Protein AF-A0A6P2M2F7-F1 (afdb_monomer)

Solvent-accessible surface area (backbone atoms only — not comparable to full-atom values): 15869 Å² total; per-residue (Å²): 129,80,70,80,58,61,30,95,63,66,80,35,54,67,59,27,54,74,72,50,86,85,77,91,74,88,85,76,73,90,79,54,83,62,63,83,69,83,80,82,78,91,65,100,63,84,84,76,80,74,82,66,83,60,68,84,69,94,68,84,86,77,80,70,68,49,70,38,76,90,35,45,70,68,60,68,72,46,52,71,73,32,47,47,53,48,50,51,52,52,56,60,41,59,77,42,74,70,58,54,67,46,81,62,48,71,68,60,49,59,56,56,47,68,73,35,88,90,54,80,84,76,53,75,72,52,48,57,52,30,52,51,50,35,29,70,70,56,52,32,43,46,32,68,52,85,53,32,29,24,48,23,56,51,36,42,44,29,71,62,67,66,61,51,52,48,54,53,50,54,50,53,53,52,55,51,53,57,49,54,59,49,61,59,44,58,61,51,48,52,50,53,51,52,57,53,57,67,74,65,65,76,83,79,90,76,82,94,84,84,89,77,96,68,73,83,65,59,71,68,65,68,76,78,77,81,74,80,92,74,72,77,82,81,62,84,87,73,96,79,82,89,75,91,135

Organism: NCBI:txid1207504

Foldseek 3Di:
DPLPDADQDFPLLVVLVVLDDDDDDDDDDPPQPQDFDFDDDDDDDDDDGPGDGDGDDPDDPDQDKDFDPVCCVLLVPQDPLLVLVVVVVRVQQSVDALDQKDQADPVVVVVVQVVVVVGDDDDPVSSVVSVVSCSVSVQWGHHPDPRMIGGNVSGMHHYDSVVSSVVVVVVVVVVVVVVVVVVVCPVVVVVVVVVVVVVPPDDDDDDPDPDDPDPPPVVVVVVPPPDDPPPVVPDDPDPDDPPDD

Structure (mmCIF, N/CA/C/O backbone):
data_AF-A0A6P2M2F7-F1
#
_entry.id   AF-A0A6P2M2F7-F1
#
loop_
_atom_site.group_PDB
_atom_site.id
_atom_site.type_symbol
_atom_site.label_atom_id
_atom_site.label_alt_id
_atom_site.label_comp_id
_atom_site.label_asym_id
_atom_site.label_entity_id
_atom_site.label_seq_id
_atom_site.pdbx_PDB_ins_code
_atom_site.Cartn_x
_atom_site.Cartn_y
_atom_site.Cartn_z
_atom_site.occupancy
_atom_site.B_iso_or_equiv
_atom_site.auth_seq_id
_atom_site.auth_comp_id
_atom_site.auth_asym_id
_atom_site.auth_atom_id
_atom_site.pdbx_PDB_model_num
ATOM 1 N N . MET A 1 1 ? -15.670 -12.093 0.999 1.00 44.03 1 MET A N 1
ATOM 2 C CA . MET A 1 1 ? -14.280 -12.501 1.289 1.00 44.03 1 MET A CA 1
ATOM 3 C C . MET A 1 1 ? -13.900 -11.874 2.616 1.00 44.03 1 MET A C 1
ATOM 5 O O . MET A 1 1 ? -14.115 -10.678 2.775 1.00 44.03 1 MET A O 1
ATOM 9 N N . ASP A 1 2 ? -13.436 -12.667 3.580 1.00 45.06 2 ASP A N 1
ATOM 10 C CA . ASP A 1 2 ? -13.108 -12.178 4.922 1.00 45.06 2 ASP A CA 1
ATOM 11 C C . ASP A 1 2 ? -11.866 -11.277 4.895 1.00 45.06 2 ASP A C 1
ATOM 13 O O . ASP A 1 2 ? -10.723 -11.732 4.880 1.00 45.06 2 ASP A O 1
ATOM 17 N N . ASN A 1 3 ? -12.091 -9.962 4.921 1.00 54.81 3 ASN A N 1
ATOM 18 C CA . ASN A 1 3 ? -11.043 -8.933 4.891 1.00 54.81 3 ASN A CA 1
ATOM 19 C C . ASN A 1 3 ? -10.291 -8.768 6.228 1.00 54.81 3 ASN A C 1
ATOM 21 O O . ASN A 1 3 ? -9.594 -7.774 6.436 1.00 54.81 3 ASN A O 1
ATOM 25 N N . ASN A 1 4 ? -10.425 -9.731 7.148 1.00 63.09 4 ASN A N 1
ATOM 26 C CA . ASN A 1 4 ? -9.706 -9.744 8.423 1.00 63.09 4 ASN A CA 1
ATOM 27 C C . ASN A 1 4 ? -8.569 -10.777 8.480 1.00 63.09 4 ASN A C 1
ATOM 29 O O . ASN A 1 4 ? -7.909 -10.903 9.512 1.00 63.09 4 ASN A O 1
ATOM 33 N N . ASN A 1 5 ? -8.311 -11.482 7.376 1.00 83.56 5 ASN A N 1
ATOM 34 C CA . ASN A 1 5 ? -7.185 -12.399 7.281 1.00 83.56 5 ASN A CA 1
ATOM 35 C C . ASN A 1 5 ? -5.860 -11.627 7.283 1.00 83.56 5 ASN A C 1
ATOM 37 O O . ASN A 1 5 ? -5.695 -10.625 6.584 1.00 83.56 5 ASN A O 1
ATOM 41 N N . LYS A 1 6 ? -4.921 -12.097 8.106 1.00 90.81 6 LYS A N 1
ATOM 42 C CA . LYS A 1 6 ? -3.540 -11.615 8.136 1.00 90.81 6 LYS A CA 1
ATOM 43 C C . LYS A 1 6 ? -2.703 -12.490 7.214 1.00 90.81 6 LYS A C 1
ATOM 45 O O . LYS A 1 6 ? -2.771 -13.713 7.313 1.00 90.81 6 LYS A O 1
ATOM 50 N N . TYR A 1 7 ? -1.896 -11.874 6.362 1.00 92.25 7 TYR A N 1
ATOM 51 C CA . TYR A 1 7 ? -1.086 -12.586 5.380 1.00 92.25 7 TYR A CA 1
ATOM 52 C C . TYR A 1 7 ? 0.400 -12.558 5.753 1.00 92.25 7 TYR A C 1
ATOM 54 O O . TYR A 1 7 ? 0.906 -11.561 6.273 1.00 92.25 7 TYR A O 1
ATOM 62 N N . LYS A 1 8 ? 1.114 -13.659 5.488 1.00 92.06 8 LYS A N 1
ATOM 63 C CA . LYS A 1 8 ? 2.582 -13.710 5.609 1.00 92.06 8 LYS A CA 1
ATOM 64 C C . LYS A 1 8 ? 3.263 -12.967 4.456 1.00 92.06 8 LYS A C 1
ATOM 66 O O . LYS A 1 8 ? 4.288 -12.324 4.660 1.00 92.06 8 LYS A O 1
ATOM 71 N N . GLU A 1 9 ? 2.651 -13.036 3.280 1.00 91.06 9 GLU A N 1
ATOM 72 C CA . GLU A 1 9 ? 3.128 -12.488 2.011 1.00 91.06 9 GLU A CA 1
ATOM 73 C C . GLU A 1 9 ? 1.977 -11.784 1.291 1.00 91.06 9 GLU A C 1
ATOM 75 O O . GLU A 1 9 ? 0.814 -11.960 1.653 1.00 91.06 9 GLU A O 1
ATOM 80 N N . ASN A 1 10 ? 2.280 -10.977 0.280 1.00 92.69 10 ASN A N 1
ATOM 81 C CA . ASN A 1 10 ? 1.271 -10.149 -0.360 1.00 92.69 10 ASN A CA 1
ATOM 82 C C . ASN A 1 10 ? 0.294 -10.978 -1.217 1.00 92.69 10 ASN A C 1
ATOM 84 O O . ASN A 1 10 ? 0.697 -11.553 -2.232 1.00 92.69 10 ASN A O 1
ATOM 88 N N . PRO A 1 11 ? -1.010 -11.003 -0.881 1.00 93.19 11 PRO A N 1
ATOM 89 C CA . PRO A 1 11 ? -1.983 -11.815 -1.610 1.00 93.19 11 PRO A CA 1
ATOM 90 C C . PRO A 1 11 ? -2.257 -11.303 -3.033 1.00 93.19 11 PRO A C 1
ATOM 92 O O . PRO A 1 11 ? -2.752 -12.052 -3.872 1.00 93.19 11 PRO A O 1
ATOM 95 N N . SER A 1 12 ? -1.924 -10.044 -3.341 1.00 92.50 12 SER A N 1
ATOM 96 C CA . SER A 1 12 ? -2.183 -9.456 -4.662 1.00 92.50 12 SER A CA 1
ATOM 97 C C . SER A 1 12 ? -1.196 -9.881 -5.749 1.00 92.50 12 SER A C 1
ATOM 99 O O . SER A 1 12 ? -1.421 -9.571 -6.918 1.00 92.50 12 SER A O 1
ATOM 101 N N . ILE A 1 13 ? -0.138 -10.624 -5.410 1.00 89.88 13 ILE A N 1
ATOM 102 C CA . ILE A 1 13 ? 0.894 -11.036 -6.373 1.00 89.88 13 ILE A CA 1
ATOM 103 C C . ILE A 1 13 ? 0.305 -11.904 -7.487 1.00 89.88 13 ILE A C 1
ATOM 105 O O . ILE A 1 13 ? 0.567 -11.654 -8.663 1.00 89.88 13 ILE A O 1
ATOM 109 N N . ALA A 1 14 ? -0.565 -12.855 -7.141 1.00 86.38 14 ALA A N 1
ATOM 110 C CA . ALA A 1 14 ? -1.233 -13.702 -8.128 1.00 86.38 14 ALA A CA 1
ATOM 111 C C . ALA A 1 14 ? -2.128 -12.883 -9.075 1.00 86.38 14 ALA A C 1
ATOM 113 O O . ALA A 1 14 ? -2.083 -13.054 -10.292 1.00 86.38 14 ALA A O 1
ATOM 114 N N . GLN A 1 15 ? -2.896 -11.932 -8.535 1.00 86.38 15 GLN A N 1
ATOM 115 C CA . GLN A 1 15 ? -3.721 -11.026 -9.340 1.00 86.38 15 GLN A CA 1
ATOM 116 C C . GLN A 1 15 ? -2.854 -10.143 -10.254 1.00 86.38 15 GLN A C 1
ATOM 118 O O . GLN A 1 15 ? -3.171 -9.922 -11.423 1.00 86.38 15 GLN A O 1
ATOM 123 N N . ALA A 1 16 ? -1.735 -9.647 -9.733 1.00 85.31 16 ALA A N 1
ATOM 124 C CA . ALA A 1 16 ? -0.814 -8.794 -10.462 1.00 85.31 16 ALA A CA 1
ATOM 125 C C . ALA A 1 16 ? -0.087 -9.529 -11.593 1.00 85.31 16 ALA A C 1
ATOM 127 O O . ALA A 1 16 ? 0.149 -8.929 -12.643 1.00 85.31 16 ALA A O 1
ATOM 128 N N . MET A 1 17 ? 0.212 -10.819 -11.418 1.00 84.88 17 MET A N 1
ATOM 129 C CA . MET A 1 17 ? 0.728 -11.688 -12.478 1.00 84.88 17 MET A CA 1
ATOM 130 C C . MET A 1 17 ? -0.241 -11.754 -13.659 1.00 84.88 17 MET A C 1
ATOM 132 O O . MET A 1 17 ? 0.161 -11.469 -14.785 1.00 84.88 17 MET A O 1
ATOM 136 N N . VAL A 1 18 ? -1.521 -12.044 -13.403 1.00 83.69 18 VAL A N 1
ATOM 137 C CA . VAL A 1 18 ? -2.558 -12.124 -14.450 1.00 83.69 18 VAL A CA 1
ATOM 138 C C . VAL A 1 18 ? -2.722 -10.785 -15.173 1.00 83.69 18 VAL A C 1
ATOM 140 O O . VAL A 1 18 ? -2.841 -10.734 -16.396 1.00 83.69 18 VAL A O 1
ATOM 143 N N . ASN A 1 19 ? -2.661 -9.678 -14.432 1.00 80.19 19 ASN A N 1
ATOM 144 C CA . ASN A 1 19 ? -2.813 -8.332 -14.986 1.00 80.19 19 ASN A CA 1
ATOM 145 C C . ASN A 1 19 ? -1.546 -7.805 -15.686 1.00 80.19 19 ASN A C 1
ATOM 147 O O . ASN A 1 19 ? -1.545 -6.678 -16.197 1.00 80.19 19 ASN A O 1
ATOM 151 N N . THR A 1 20 ? -0.445 -8.560 -15.686 1.00 79.50 20 THR A N 1
ATOM 152 C CA . THR A 1 20 ? 0.807 -8.174 -16.343 1.00 79.50 20 THR A CA 1
ATOM 153 C C . THR A 1 20 ? 0.857 -8.741 -17.752 1.00 79.50 20 THR A C 1
ATOM 155 O O . THR A 1 20 ? 1.082 -9.927 -17.963 1.00 79.50 20 THR A O 1
ATOM 158 N N . LYS A 1 21 ? 0.694 -7.860 -18.745 1.00 72.62 21 LYS A N 1
ATOM 159 C CA . LYS A 1 21 ? 0.947 -8.204 -20.146 1.00 72.62 21 LYS A CA 1
ATOM 160 C C . LYS A 1 21 ? 2.458 -8.307 -20.356 1.00 72.62 21 LYS A C 1
ATOM 162 O O . LYS A 1 21 ? 3.149 -7.294 -20.290 1.00 72.62 21 LYS A O 1
ATOM 167 N N . LYS A 1 22 ? 2.962 -9.519 -20.592 1.00 69.50 22 LYS A N 1
ATOM 168 C CA . LYS A 1 22 ? 4.365 -9.743 -20.959 1.00 69.50 22 LYS A CA 1
ATOM 169 C C . LYS A 1 22 ? 4.565 -9.360 -22.426 1.00 69.50 22 LYS A C 1
ATOM 171 O O . LYS A 1 22 ? 3.824 -9.818 -23.291 1.00 69.50 22 LYS A O 1
ATOM 176 N N . GLY A 1 23 ? 5.549 -8.513 -22.698 1.00 57.56 23 GLY A N 1
ATOM 177 C CA . GLY A 1 23 ? 5.941 -8.132 -24.049 1.00 57.56 23 GLY A CA 1
ATOM 178 C C . GLY A 1 23 ? 7.416 -7.768 -24.065 1.00 57.56 23 GLY A C 1
ATOM 179 O O . GLY A 1 23 ? 7.870 -7.014 -23.208 1.00 57.56 23 GLY A O 1
ATOM 180 N N . ALA A 1 24 ? 8.163 -8.313 -25.019 1.00 56.12 24 ALA A N 1
ATOM 181 C CA . ALA A 1 24 ? 9.561 -7.966 -25.221 1.00 56.12 24 ALA A CA 1
ATOM 182 C C . ALA A 1 24 ? 9.640 -6.846 -26.261 1.00 56.12 24 ALA A C 1
ATOM 184 O O . ALA A 1 24 ? 9.192 -7.016 -27.396 1.00 56.12 24 ALA A O 1
ATOM 185 N N . LYS A 1 25 ? 10.203 -5.697 -25.884 1.00 51.38 25 LYS A N 1
ATOM 186 C CA . LYS A 1 25 ? 10.587 -4.661 -26.843 1.00 51.38 25 LYS A CA 1
ATOM 187 C C . LYS A 1 25 ? 12.104 -4.510 -26.779 1.00 51.38 25 LYS A C 1
ATOM 189 O O . LYS A 1 25 ? 12.594 -4.050 -25.749 1.00 51.38 25 LYS A O 1
ATOM 194 N N . PRO A 1 26 ? 12.851 -4.879 -27.832 1.00 49.75 26 PRO A N 1
ATOM 195 C CA . PRO A 1 26 ? 14.280 -4.626 -27.843 1.00 49.75 26 PRO A CA 1
ATOM 196 C C . PRO A 1 26 ? 14.510 -3.110 -27.837 1.00 49.75 26 PRO A C 1
A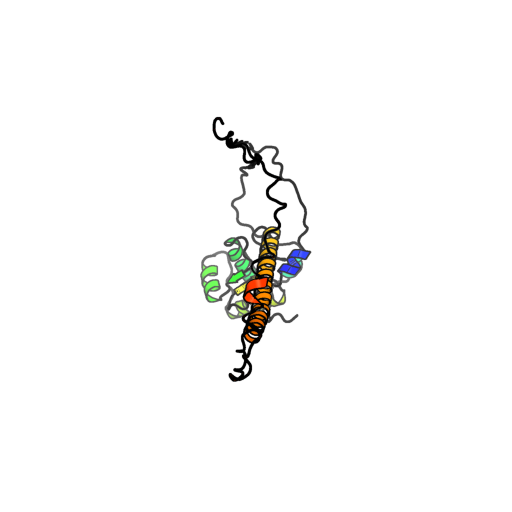TOM 198 O O . PRO A 1 26 ? 13.972 -2.382 -28.676 1.00 49.75 26 PRO A O 1
ATOM 201 N N . ILE A 1 27 ? 15.262 -2.618 -26.853 1.00 55.34 27 ILE A N 1
ATOM 202 C CA . ILE A 1 27 ? 15.632 -1.205 -26.757 1.00 55.34 27 ILE A CA 1
ATOM 203 C C . ILE A 1 27 ? 16.923 -1.025 -27.555 1.00 55.34 27 ILE A C 1
ATOM 205 O O . ILE A 1 27 ? 18.017 -1.141 -27.018 1.00 55.34 27 ILE A O 1
ATOM 209 N N . PHE A 1 28 ? 16.797 -0.752 -28.852 1.00 52.06 28 PHE A N 1
ATOM 210 C CA . PHE A 1 28 ? 17.907 -0.241 -29.653 1.00 52.06 28 PHE A CA 1
ATOM 211 C C . PHE A 1 28 ? 17.826 1.288 -29.644 1.00 52.06 28 PHE A C 1
ATOM 213 O O . PHE A 1 28 ? 16.950 1.868 -30.286 1.00 52.06 28 PHE A O 1
ATOM 220 N N . ASN A 1 29 ? 18.697 1.957 -28.883 1.00 50.56 29 ASN A N 1
ATOM 221 C CA . ASN A 1 29 ? 18.770 3.420 -28.898 1.00 50.56 29 ASN A CA 1
ATOM 222 C C . ASN A 1 29 ? 19.457 3.885 -30.188 1.00 50.56 29 ASN A C 1
ATOM 224 O O . ASN A 1 29 ? 20.677 3.999 -30.251 1.00 50.56 29 ASN A O 1
ATOM 228 N N . GLN A 1 30 ? 18.669 4.187 -31.219 1.00 47.62 30 GLN A N 1
ATOM 229 C CA . GLN A 1 30 ? 19.138 4.964 -32.364 1.00 47.62 30 GLN A CA 1
ATOM 230 C C . GLN A 1 30 ? 19.280 6.429 -31.924 1.00 47.62 30 GLN A C 1
ATOM 232 O O . GLN A 1 30 ? 18.310 7.181 -31.956 1.00 47.62 30 GLN A O 1
ATOM 237 N N . GLY A 1 31 ? 20.463 6.830 -31.446 1.00 47.22 31 GLY A N 1
ATOM 238 C CA . GLY A 1 31 ? 20.803 8.253 -31.296 1.00 47.22 31 GLY A CA 1
ATOM 239 C C . GLY A 1 31 ? 21.382 8.718 -29.957 1.00 47.22 31 GLY A C 1
ATOM 240 O O . GLY A 1 31 ? 21.798 9.868 -29.873 1.00 47.22 31 GLY A O 1
ATOM 241 N N . SER A 1 32 ? 21.471 7.878 -28.921 1.00 45.91 32 SER A N 1
ATOM 242 C CA . SER A 1 32 ? 22.404 8.167 -27.819 1.00 45.91 32 SER A CA 1
ATOM 243 C C . SER A 1 32 ? 23.771 7.670 -28.256 1.00 45.91 32 SER A C 1
ATOM 245 O O . SER A 1 32 ? 23.829 6.522 -28.683 1.00 45.91 32 SER A O 1
ATOM 247 N N . GLY A 1 33 ? 24.826 8.484 -28.166 1.00 47.09 33 GLY A N 1
ATOM 248 C CA . GLY A 1 33 ? 26.205 8.043 -28.391 1.00 47.09 33 GLY A CA 1
ATOM 249 C C . GLY A 1 33 ? 26.518 6.829 -27.520 1.00 47.09 33 GLY A C 1
ATOM 250 O O . GLY A 1 33 ? 26.865 6.964 -26.353 1.00 47.09 33 GLY A O 1
ATOM 251 N N . THR A 1 34 ? 26.265 5.645 -28.065 1.00 48.41 34 THR A N 1
ATOM 252 C CA . THR A 1 34 ? 26.604 4.362 -27.479 1.00 48.41 34 THR A CA 1
ATOM 253 C C . THR A 1 34 ? 28.105 4.256 -27.621 1.00 48.41 34 THR A C 1
ATOM 255 O O . THR A 1 34 ? 28.594 3.942 -28.707 1.00 48.41 34 THR A O 1
ATOM 258 N N . ASP A 1 35 ? 28.825 4.591 -26.556 1.00 43.75 35 ASP A N 1
ATOM 259 C CA . ASP A 1 35 ? 30.259 4.358 -26.509 1.00 43.75 35 ASP A CA 1
ATOM 260 C C . ASP A 1 35 ? 30.487 2.849 -26.496 1.00 43.75 35 ASP A C 1
ATOM 262 O O . ASP A 1 35 ? 30.083 2.128 -25.586 1.00 43.75 35 ASP A O 1
ATOM 266 N N . PHE A 1 36 ? 31.080 2.371 -27.583 1.00 47.72 36 PHE A N 1
ATOM 267 C CA . PHE A 1 36 ? 31.454 0.984 -27.777 1.00 47.72 36 PHE A CA 1
ATOM 268 C C . PHE A 1 36 ? 32.866 0.794 -27.221 1.00 47.72 36 PHE A C 1
ATOM 270 O O . PHE A 1 36 ? 33.846 1.142 -27.879 1.00 47.72 36 PHE A O 1
ATOM 277 N N . SER A 1 37 ? 32.990 0.269 -26.003 1.00 49.31 37 SER A N 1
ATOM 278 C CA . SER A 1 37 ? 34.281 -0.141 -25.446 1.00 49.31 37 SER A CA 1
ATOM 279 C C . SER A 1 37 ? 34.457 -1.653 -25.599 1.00 49.31 37 SER A C 1
ATOM 281 O O . SER A 1 37 ? 33.806 -2.456 -24.937 1.00 49.31 37 SER A O 1
ATOM 283 N N . VAL A 1 38 ? 35.353 -2.058 -26.504 1.00 50.22 38 VAL A N 1
ATOM 284 C CA . VAL A 1 38 ? 35.771 -3.461 -26.647 1.00 50.22 38 VAL A CA 1
ATOM 285 C C . VAL A 1 38 ? 36.998 -3.686 -25.789 1.00 50.22 38 VAL A C 1
ATOM 287 O O . VAL A 1 38 ? 38.077 -3.182 -26.098 1.00 50.22 38 VAL A O 1
ATOM 290 N N . TYR A 1 39 ? 36.852 -4.492 -24.745 1.00 50.38 39 TYR A N 1
ATOM 291 C CA . TYR A 1 39 ? 37.990 -5.036 -24.020 1.00 50.38 39 TYR A CA 1
ATOM 292 C C . TYR A 1 39 ? 38.291 -6.430 -24.568 1.00 50.38 39 TYR A C 1
ATOM 294 O O . TYR A 1 39 ? 37.531 -7.373 -24.365 1.00 50.38 39 TYR A O 1
ATOM 302 N N . SER A 1 40 ? 39.407 -6.568 -25.285 1.00 43.25 40 SER A N 1
ATOM 303 C CA . SER A 1 40 ? 39.969 -7.884 -25.592 1.00 43.25 40 SER A CA 1
ATOM 304 C C . SER A 1 40 ? 40.838 -8.304 -24.413 1.00 43.25 40 SER A C 1
ATOM 306 O O . SER A 1 40 ? 41.956 -7.809 -24.277 1.00 43.25 40 SER A O 1
ATOM 308 N N . HIS A 1 41 ? 40.356 -9.218 -23.570 1.00 49.06 41 HIS A N 1
ATOM 309 C CA . HIS A 1 41 ? 41.264 -9.961 -22.701 1.00 49.06 41 HIS A CA 1
ATOM 310 C C . HIS A 1 41 ? 41.955 -11.015 -23.572 1.00 49.06 41 HIS A C 1
ATOM 312 O O . HIS A 1 41 ? 41.302 -11.867 -24.177 1.00 49.06 41 HIS A O 1
ATOM 318 N N . ASN A 1 42 ? 43.268 -10.885 -23.748 1.00 52.28 42 ASN A N 1
ATOM 319 C CA . ASN A 1 42 ? 44.054 -11.894 -24.444 1.00 52.28 42 ASN A CA 1
ATOM 320 C C . ASN A 1 42 ? 44.315 -13.060 -23.483 1.00 52.28 42 ASN A C 1
ATOM 322 O O . ASN A 1 42 ? 45.202 -12.965 -22.643 1.00 52.28 42 ASN A O 1
ATOM 326 N N . SER A 1 43 ? 43.571 -14.150 -23.643 1.00 43.47 43 SER A N 1
ATOM 327 C CA . SER A 1 43 ? 44.038 -15.521 -23.408 1.00 43.47 43 SER A CA 1
ATOM 328 C C . SER A 1 43 ? 43.109 -16.495 -24.149 1.00 43.47 43 SER A C 1
ATOM 330 O O . SER A 1 43 ? 41.955 -16.181 -24.430 1.00 43.47 43 SER A O 1
ATOM 332 N N . GLU A 1 44 ? 43.658 -17.624 -24.581 1.00 48.78 44 GLU A N 1
ATOM 333 C CA . GLU A 1 44 ? 43.186 -18.519 -25.651 1.00 48.78 44 GLU A CA 1
ATOM 334 C C . GLU A 1 44 ? 41.920 -19.359 -25.378 1.00 48.78 44 GLU A C 1
ATOM 336 O O . GLU A 1 44 ? 41.707 -20.371 -26.038 1.00 48.78 44 GLU A O 1
ATOM 341 N N . GLU A 1 45 ? 41.009 -18.940 -24.503 1.00 45.62 45 GLU A N 1
ATOM 342 C CA . GLU A 1 45 ? 39.755 -19.668 -24.267 1.00 45.62 45 GLU A CA 1
ATOM 343 C C . GLU A 1 45 ? 38.546 -18.741 -24.433 1.00 45.62 45 GLU A C 1
ATOM 345 O O . GLU A 1 45 ? 38.498 -17.660 -23.856 1.00 45.62 45 GLU A O 1
ATOM 350 N N . MET A 1 46 ? 37.610 -19.151 -25.304 1.00 37.84 46 MET A N 1
ATOM 351 C CA . MET A 1 46 ? 36.314 -18.522 -25.624 1.00 37.84 46 MET A CA 1
ATOM 352 C C . MET A 1 46 ? 36.146 -17.062 -25.168 1.00 37.84 46 MET A C 1
ATOM 354 O O . MET A 1 46 ? 35.667 -16.763 -24.075 1.00 37.84 46 MET A O 1
ATOM 358 N N . LYS A 1 47 ? 36.453 -16.134 -26.080 1.00 37.38 47 LYS A N 1
ATOM 359 C CA . LYS A 1 47 ? 36.226 -14.696 -25.900 1.00 37.38 47 LYS A CA 1
ATOM 360 C C . LYS A 1 47 ? 34.725 -14.395 -25.801 1.00 37.38 47 LYS A C 1
ATOM 362 O O . LYS A 1 47 ? 34.056 -14.207 -26.816 1.00 37.38 47 LYS A O 1
ATOM 367 N N . SER A 1 48 ? 34.189 -14.311 -24.586 1.00 39.31 48 SER A N 1
ATOM 368 C CA . SER A 1 48 ? 32.893 -13.681 -24.342 1.00 39.31 48 SER A CA 1
ATOM 369 C C . SER A 1 48 ? 33.030 -12.178 -24.589 1.00 39.31 48 SER A C 1
ATOM 371 O O . SER A 1 48 ? 33.649 -11.463 -23.800 1.00 39.31 48 SER A O 1
ATOM 373 N N . ILE A 1 49 ? 32.477 -11.690 -25.697 1.00 47.66 49 ILE A N 1
ATOM 374 C CA . ILE A 1 49 ? 32.352 -10.253 -25.946 1.00 47.66 49 ILE A CA 1
ATOM 375 C C . ILE A 1 49 ? 31.228 -9.745 -25.038 1.00 47.66 49 ILE A C 1
ATOM 377 O O . ILE A 1 49 ? 30.049 -9.918 -25.344 1.00 47.66 49 ILE A O 1
ATOM 381 N N . ALA A 1 50 ? 31.585 -9.145 -23.904 1.00 44.62 50 ALA A N 1
ATOM 382 C CA . ALA A 1 50 ? 30.638 -8.390 -23.095 1.00 44.62 50 ALA A CA 1
ATOM 383 C C . ALA A 1 50 ? 30.381 -7.047 -23.795 1.00 44.62 50 ALA A C 1
ATOM 385 O O . ALA A 1 50 ? 31.217 -6.148 -23.767 1.00 44.62 50 ALA A O 1
ATOM 386 N N . LEU A 1 51 ? 29.249 -6.942 -24.492 1.00 48.56 51 LEU A N 1
ATOM 387 C CA . LEU A 1 51 ? 28.766 -5.681 -25.049 1.00 48.56 51 LEU A CA 1
ATOM 388 C C . LEU A 1 51 ? 28.019 -4.931 -23.945 1.00 48.56 51 LEU A C 1
ATOM 390 O O . LEU A 1 51 ? 26.875 -5.271 -23.643 1.00 48.56 51 LEU A O 1
ATOM 394 N N . ASP A 1 52 ? 28.667 -3.939 -23.338 1.00 45.38 52 ASP A N 1
ATOM 395 C CA . ASP A 1 52 ? 28.055 -3.137 -22.278 1.00 45.38 52 ASP A CA 1
ATOM 396 C C . ASP A 1 52 ? 27.403 -1.884 -22.883 1.00 45.38 52 ASP A C 1
ATOM 398 O O . ASP A 1 52 ? 28.065 -0.946 -23.331 1.00 45.38 52 ASP A O 1
ATOM 402 N N . PHE A 1 53 ? 26.072 -1.887 -22.978 1.00 50.81 53 PHE A N 1
ATOM 403 C CA . PHE A 1 53 ? 25.310 -0.794 -23.584 1.00 50.81 53 PHE A CA 1
ATOM 404 C C . PHE A 1 53 ? 25.058 0.316 -22.555 1.00 50.81 53 PHE A C 1
ATOM 406 O O . PHE A 1 53 ? 23.999 0.372 -21.927 1.00 50.81 53 PHE A O 1
ATOM 413 N N . VAL A 1 54 ? 26.001 1.246 -22.392 1.00 49.62 54 VAL A N 1
ATOM 414 C CA . VAL A 1 54 ? 25.805 2.406 -21.506 1.00 49.62 54 VAL A CA 1
ATOM 415 C C . VAL A 1 54 ? 25.074 3.521 -22.257 1.00 49.62 54 VAL A C 1
ATOM 417 O O . VAL A 1 54 ? 25.678 4.395 -22.873 1.00 49.62 54 VAL A O 1
ATOM 420 N N . SER A 1 55 ? 23.740 3.518 -22.216 1.00 55.12 55 SER A N 1
ATOM 421 C CA . SER A 1 55 ? 22.947 4.636 -22.742 1.00 55.12 55 SER A CA 1
ATOM 422 C C . SER A 1 55 ? 22.679 5.685 -21.660 1.00 55.12 55 SER A C 1
ATOM 424 O O . SER A 1 55 ? 21.929 5.434 -20.714 1.00 55.12 55 SER A O 1
ATOM 426 N N . LYS A 1 56 ? 23.235 6.892 -21.807 1.00 52.94 56 LYS A N 1
ATOM 427 C CA . LYS A 1 56 ? 22.931 8.029 -20.925 1.00 52.94 56 LYS A CA 1
ATOM 428 C C . LYS A 1 56 ? 21.627 8.696 -21.370 1.00 52.94 56 LYS A C 1
ATOM 430 O O . LYS A 1 56 ? 21.623 9.568 -22.234 1.00 52.94 56 LYS A O 1
ATOM 435 N N . LYS A 1 57 ? 20.501 8.275 -20.792 1.00 63.19 57 LYS A N 1
ATOM 436 C CA . LYS A 1 57 ? 19.196 8.914 -21.008 1.00 63.19 57 LYS A CA 1
ATOM 437 C C . LYS A 1 57 ? 19.004 10.038 -19.991 1.00 63.19 57 LYS A C 1
ATOM 439 O O . LYS A 1 57 ? 19.114 9.800 -18.792 1.00 63.19 57 LYS A O 1
ATOM 444 N N . VAL A 1 58 ? 18.698 11.252 -20.457 1.00 59.34 58 VAL A N 1
ATOM 445 C CA . VAL A 1 58 ? 18.173 12.306 -19.576 1.00 59.34 58 VAL A CA 1
ATOM 446 C C . VAL A 1 58 ? 16.802 11.831 -19.108 1.00 59.34 58 VAL A C 1
ATOM 448 O O . VAL A 1 58 ? 15.864 11.743 -19.900 1.00 59.34 58 VAL A O 1
ATOM 451 N N . VAL A 1 59 ? 16.728 11.411 -17.850 1.00 65.50 59 VAL A N 1
ATOM 452 C CA . VAL A 1 59 ? 15.493 10.961 -17.212 1.00 65.50 59 VAL A CA 1
ATOM 453 C C . VAL A 1 59 ? 14.898 12.107 -16.409 1.00 65.50 59 VAL A C 1
ATOM 455 O O . VAL A 1 59 ? 15.628 12.912 -15.827 1.00 65.50 59 VAL A O 1
ATOM 458 N N . ASP A 1 60 ? 13.572 12.171 -16.405 1.00 67.50 60 ASP A N 1
ATOM 459 C CA . ASP A 1 60 ? 12.837 13.011 -15.472 1.00 67.50 60 ASP A CA 1
ATOM 460 C C . ASP A 1 60 ? 13.188 12.594 -14.033 1.00 67.50 60 ASP A C 1
ATOM 462 O O . ASP A 1 60 ? 13.325 11.401 -13.744 1.00 67.50 60 ASP A O 1
ATOM 466 N N . ARG A 1 61 ? 13.407 13.578 -13.158 1.00 74.81 61 ARG A N 1
ATOM 467 C CA . ARG A 1 61 ? 13.724 13.351 -11.740 1.00 74.81 61 ARG A CA 1
ATOM 468 C C . ARG A 1 61 ? 12.475 13.343 -10.867 1.00 74.81 61 ARG A C 1
ATOM 470 O O . ARG A 1 61 ? 12.587 13.036 -9.679 1.00 74.81 61 ARG A O 1
ATOM 477 N N . ASP A 1 62 ? 11.319 13.675 -11.432 1.00 81.50 62 ASP A N 1
ATOM 478 C CA . ASP A 1 62 ? 10.071 13.689 -10.695 1.00 81.50 62 ASP A CA 1
ATOM 479 C C . ASP A 1 62 ? 9.677 12.277 -10.252 1.00 81.50 62 ASP A C 1
ATOM 481 O O . ASP A 1 62 ? 9.767 11.288 -10.987 1.00 81.50 62 ASP A O 1
ATOM 485 N N . LYS A 1 63 ? 9.236 12.183 -8.996 1.00 84.56 63 LYS A N 1
ATOM 486 C CA . LYS A 1 63 ? 8.746 10.934 -8.418 1.00 84.56 63 LYS A CA 1
ATOM 487 C C . LYS A 1 63 ? 7.332 10.681 -8.919 1.00 84.56 63 LYS A C 1
ATOM 489 O O . LYS A 1 63 ? 6.457 11.534 -8.788 1.00 84.56 63 LYS A O 1
ATOM 494 N N . PHE A 1 64 ? 7.084 9.478 -9.418 1.00 86.75 64 PHE A N 1
ATOM 495 C CA . PHE A 1 64 ? 5.756 9.053 -9.843 1.00 86.75 64 PHE A CA 1
ATOM 496 C C . PHE A 1 64 ? 5.444 7.650 -9.332 1.00 86.75 64 PHE A C 1
ATOM 498 O O . PHE A 1 64 ? 6.333 6.844 -9.068 1.00 86.75 64 PHE A O 1
ATOM 505 N N . ILE A 1 65 ? 4.153 7.348 -9.229 1.00 91.81 65 ILE A N 1
ATOM 506 C CA . ILE A 1 65 ? 3.645 6.016 -8.899 1.00 91.81 65 ILE A CA 1
ATOM 507 C C . ILE A 1 65 ? 2.749 5.559 -10.036 1.00 91.81 65 ILE A C 1
ATOM 509 O O . ILE A 1 65 ? 1.947 6.331 -10.564 1.00 91.81 65 ILE A O 1
ATOM 513 N N . LYS A 1 66 ? 2.866 4.287 -10.416 1.00 92.88 66 LYS A N 1
ATOM 514 C CA . LYS A 1 66 ? 2.004 3.695 -11.436 1.00 92.88 66 LYS A CA 1
ATOM 515 C C . LYS A 1 66 ? 0.669 3.333 -10.794 1.00 92.88 66 LYS A C 1
ATOM 517 O O . LYS A 1 66 ? 0.633 2.509 -9.885 1.00 92.88 66 LYS A O 1
ATOM 522 N N . ILE A 1 67 ? -0.417 3.915 -11.296 1.00 93.75 67 ILE A N 1
ATOM 523 C CA . ILE A 1 67 ? -1.793 3.504 -10.998 1.00 93.75 67 ILE A CA 1
ATOM 524 C C . ILE A 1 67 ? -2.327 2.780 -12.233 1.00 93.75 67 ILE A C 1
ATOM 526 O O . ILE A 1 67 ? -2.308 3.323 -13.339 1.00 93.75 67 ILE A O 1
ATOM 530 N N . TYR A 1 68 ? -2.782 1.542 -12.069 1.00 92.88 68 TYR A N 1
ATOM 531 C CA . TYR A 1 68 ? -3.275 0.741 -13.187 1.00 92.88 68 TYR A CA 1
ATOM 532 C C . TYR A 1 68 ? -4.746 1.039 -13.481 1.00 92.88 68 TYR A C 1
ATOM 534 O O . TYR A 1 68 ? -5.567 1.096 -12.579 1.00 92.88 68 TYR A O 1
ATOM 542 N N . ILE A 1 69 ? -5.110 1.156 -14.759 1.00 92.38 69 ILE A N 1
ATOM 543 C CA . ILE A 1 69 ? -6.456 1.587 -15.190 1.00 92.38 69 ILE A CA 1
ATOM 544 C C . ILE A 1 69 ? -7.585 0.747 -14.571 1.00 92.38 69 ILE A C 1
ATOM 546 O O . ILE A 1 69 ? -8.626 1.282 -14.201 1.00 92.38 69 ILE A O 1
ATOM 550 N N . HIS A 1 70 ? -7.381 -0.561 -14.412 1.00 90.19 70 HIS A N 1
ATOM 551 C CA . HIS A 1 70 ? -8.398 -1.451 -13.851 1.00 90.19 70 HIS A CA 1
ATOM 552 C C . HIS A 1 70 ? -8.704 -1.187 -12.365 1.00 90.19 70 HIS A C 1
ATOM 554 O O . HIS A 1 70 ? -9.728 -1.654 -11.877 1.00 90.19 70 HIS A O 1
ATOM 560 N N . SER A 1 71 ? -7.853 -0.448 -11.642 1.00 92.31 71 SER A N 1
ATOM 561 C CA . SER A 1 71 ? -8.117 -0.048 -10.255 1.00 92.31 71 SER A CA 1
ATOM 562 C C . SER A 1 71 ? -8.961 1.223 -10.145 1.00 92.31 71 SER A C 1
ATOM 564 O O . SER A 1 71 ? -9.544 1.472 -9.090 1.00 92.31 71 SER A O 1
ATOM 566 N N . LEU A 1 72 ? -9.091 2.006 -11.225 1.00 93.88 72 LEU A N 1
ATOM 567 C CA . LEU A 1 72 ? -9.797 3.291 -11.209 1.00 93.88 72 LEU A CA 1
ATOM 568 C C . LEU A 1 72 ? -11.244 3.208 -10.704 1.00 93.88 72 LEU A C 1
ATOM 570 O O . LEU A 1 72 ? -11.592 4.057 -9.882 1.00 93.88 72 LEU A O 1
ATOM 574 N N . PRO A 1 73 ? -12.080 2.221 -11.100 1.00 95.25 73 PRO A N 1
ATOM 575 C CA . PRO A 1 73 ? -13.443 2.122 -10.579 1.00 95.25 73 PRO A CA 1
ATOM 576 C C . PRO A 1 73 ? -13.456 2.029 -9.048 1.00 95.25 73 PRO A C 1
ATOM 578 O O . PRO A 1 73 ? -14.098 2.836 -8.379 1.00 95.25 73 PRO A O 1
ATOM 581 N N . VAL A 1 74 ? -12.626 1.148 -8.486 1.00 94.69 74 VAL A N 1
ATOM 582 C CA . VAL A 1 74 ? -12.527 0.926 -7.036 1.00 94.69 74 VAL A CA 1
ATOM 583 C C . VAL A 1 74 ? -12.018 2.168 -6.298 1.00 94.69 74 VAL A C 1
ATOM 585 O O . VAL A 1 74 ? -12.565 2.542 -5.255 1.00 94.69 74 VAL A O 1
ATOM 588 N N . LEU A 1 75 ? -10.988 2.826 -6.840 1.00 94.69 75 LEU A N 1
ATOM 589 C CA . LEU A 1 75 ? -10.393 4.030 -6.250 1.00 94.69 75 LEU A CA 1
ATOM 590 C C . LEU A 1 75 ? -11.336 5.242 -6.321 1.00 94.69 75 LEU A C 1
ATOM 592 O O . LEU A 1 75 ? -11.362 6.068 -5.405 1.00 94.69 75 LEU A O 1
ATOM 596 N N . SER A 1 76 ? -12.139 5.349 -7.382 1.00 94.31 76 SER A N 1
ATOM 597 C CA . SER A 1 76 ? -13.074 6.462 -7.578 1.00 94.31 76 SER A CA 1
ATOM 598 C C . SER A 1 76 ? -14.181 6.493 -6.518 1.00 94.31 76 SER A C 1
ATOM 600 O O . SER A 1 76 ? -14.542 7.566 -6.021 1.00 94.31 76 SER A O 1
ATOM 602 N N . GLU A 1 77 ? -14.636 5.313 -6.097 1.00 96.12 77 GLU A N 1
ATOM 603 C CA . GLU A 1 77 ? -15.692 5.116 -5.104 1.00 96.12 77 GLU A CA 1
ATOM 604 C C . GLU A 1 77 ? -15.226 5.349 -3.657 1.00 96.12 77 GLU A C 1
ATOM 606 O O . GLU A 1 77 ? -16.020 5.208 -2.726 1.00 96.12 77 GLU A O 1
ATOM 611 N N . LEU A 1 78 ? -13.935 5.604 -3.414 1.00 96.88 78 LEU A N 1
ATOM 612 C CA . LEU A 1 78 ? -13.436 5.859 -2.061 1.00 96.88 78 LEU A CA 1
ATOM 613 C C . LEU A 1 78 ? -14.094 7.112 -1.468 1.00 96.88 78 LEU A C 1
ATOM 615 O O . LEU A 1 78 ? -14.227 8.144 -2.139 1.00 96.88 78 LEU A O 1
ATOM 619 N N . LYS A 1 79 ? -14.455 7.052 -0.182 1.00 97.12 79 LYS A N 1
ATOM 620 C CA . LYS A 1 79 ? -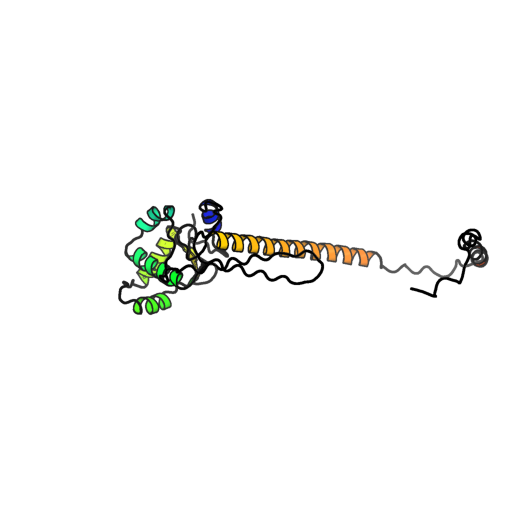14.912 8.236 0.561 1.00 97.12 79 LYS A CA 1
ATOM 621 C C . LYS A 1 79 ? -13.827 9.309 0.568 1.00 97.12 79 LYS A C 1
ATOM 623 O O . LYS A 1 79 ? -12.638 9.000 0.549 1.00 97.12 79 LYS A O 1
ATOM 628 N N . ASN A 1 80 ? -14.218 10.576 0.683 1.00 95.88 80 ASN A N 1
ATOM 629 C CA . ASN A 1 80 ? -13.268 11.695 0.690 1.00 95.88 80 ASN A CA 1
ATOM 630 C C . ASN A 1 80 ? -12.212 11.575 1.804 1.00 95.88 80 ASN A C 1
ATOM 632 O O . ASN A 1 80 ? -11.030 11.787 1.552 1.00 95.88 80 ASN A O 1
ATOM 636 N N . SER A 1 81 ? -12.604 11.145 3.007 1.00 96.00 81 SER A N 1
ATOM 637 C CA . SER A 1 81 ? -11.663 10.873 4.105 1.00 96.00 81 SER A CA 1
ATOM 638 C C . SER A 1 81 ? -10.668 9.760 3.771 1.00 96.00 81 SER A C 1
ATOM 640 O O . SER A 1 81 ? -9.505 9.809 4.167 1.00 96.00 81 SER A O 1
ATOM 642 N N . THR A 1 82 ? -11.118 8.756 3.027 1.00 97.31 82 THR A N 1
ATOM 643 C CA . THR A 1 82 ? -10.305 7.613 2.615 1.00 97.31 82 THR A CA 1
ATOM 644 C C . THR A 1 82 ? -9.385 7.980 1.461 1.00 97.31 82 THR A C 1
ATOM 646 O O . THR A 1 82 ? -8.248 7.532 1.446 1.00 97.31 82 THR A O 1
ATOM 649 N N . LYS A 1 83 ? -9.814 8.870 0.558 1.00 96.38 83 LYS A N 1
ATOM 650 C CA . LYS A 1 83 ? -8.966 9.476 -0.481 1.00 96.38 83 LYS A CA 1
ATOM 651 C C . LYS A 1 83 ? -7.814 10.277 0.123 1.00 96.38 83 LYS A C 1
ATOM 653 O O . LYS A 1 83 ? -6.694 10.160 -0.359 1.00 96.38 83 LYS A O 1
ATOM 658 N N . ILE A 1 84 ? -8.063 11.013 1.209 1.00 94.81 84 ILE A N 1
ATOM 659 C CA . ILE A 1 84 ? -7.002 11.694 1.967 1.00 94.81 84 ILE A CA 1
ATOM 660 C C . ILE A 1 84 ? -5.999 10.666 2.505 1.00 94.81 84 ILE A C 1
ATOM 662 O O . ILE A 1 84 ? -4.805 10.785 2.267 1.00 94.81 84 ILE A O 1
ATOM 666 N N . LEU A 1 85 ? -6.454 9.602 3.172 1.00 96.00 85 LEU A N 1
ATOM 667 C CA . LEU A 1 85 ? -5.528 8.568 3.652 1.00 96.00 85 LEU A CA 1
ATOM 668 C C . LEU A 1 85 ? -4.822 7.822 2.503 1.00 96.00 85 LEU A C 1
ATOM 670 O O . LEU A 1 85 ? -3.667 7.433 2.624 1.00 96.00 85 LEU A O 1
ATOM 674 N N . PHE A 1 86 ? -5.487 7.642 1.368 1.00 95.81 86 PHE A N 1
ATOM 675 C CA . PHE A 1 86 ? -4.888 7.045 0.181 1.00 95.81 86 PHE A CA 1
ATOM 676 C C . PHE A 1 86 ? -3.773 7.923 -0.400 1.00 95.81 86 PHE A C 1
ATOM 678 O O . PHE A 1 86 ? -2.726 7.406 -0.775 1.00 95.81 86 PHE A O 1
ATOM 685 N N . GLN A 1 87 ? -3.942 9.248 -0.397 1.00 94.12 87 GLN A N 1
ATOM 686 C CA . GLN A 1 87 ? -2.880 10.187 -0.759 1.00 94.12 87 GLN A CA 1
ATOM 687 C C . GLN A 1 87 ? -1.643 10.008 0.135 1.00 94.12 87 GLN A C 1
ATOM 689 O O . GLN A 1 87 ? -0.531 10.003 -0.382 1.00 94.12 87 GLN A O 1
ATOM 694 N N . TYR A 1 88 ? -1.829 9.778 1.440 1.00 94.19 88 TYR A N 1
ATOM 695 C CA . TYR A 1 88 ? -0.726 9.511 2.374 1.00 94.19 88 TYR A CA 1
ATOM 696 C C . TYR A 1 88 ? 0.052 8.262 1.948 1.00 94.19 88 TYR A C 1
ATOM 698 O O . TYR A 1 88 ? 1.273 8.302 1.839 1.00 94.19 88 TYR A O 1
ATOM 706 N N . ILE A 1 89 ? -0.665 7.178 1.626 1.00 94.44 89 ILE A N 1
ATOM 707 C CA . ILE A 1 89 ? -0.066 5.919 1.156 1.00 94.44 89 ILE A CA 1
ATOM 708 C C . ILE A 1 89 ? 0.756 6.147 -0.116 1.00 94.44 89 ILE A C 1
ATOM 710 O O . ILE A 1 89 ? 1.870 5.639 -0.218 1.00 94.44 89 ILE A O 1
ATOM 714 N N . LEU A 1 90 ? 0.237 6.921 -1.075 1.00 93.38 90 LEU A N 1
ATOM 715 C CA . LEU A 1 90 ? 0.980 7.264 -2.289 1.00 93.38 90 LEU A CA 1
ATOM 716 C C . LEU A 1 90 ? 2.248 8.064 -1.965 1.00 93.38 90 LEU A C 1
ATOM 718 O O . LEU A 1 90 ? 3.307 7.776 -2.507 1.00 93.38 90 LEU A O 1
ATOM 722 N N . MET A 1 91 ? 2.183 9.037 -1.060 1.00 91.31 91 MET A N 1
ATOM 723 C CA . MET A 1 91 ? 3.365 9.818 -0.687 1.00 91.31 91 MET A CA 1
ATOM 724 C C . MET A 1 91 ? 4.438 8.937 -0.042 1.00 91.31 91 MET A C 1
ATOM 726 O O . MET A 1 91 ? 5.579 8.954 -0.501 1.00 91.31 91 MET A O 1
ATOM 730 N N . SER A 1 92 ? 4.065 8.091 0.919 1.00 91.19 92 SER A N 1
ATOM 731 C CA . SER A 1 92 ? 4.985 7.135 1.546 1.00 91.19 92 SER A CA 1
ATOM 732 C C . SER A 1 92 ? 5.585 6.154 0.538 1.00 91.19 92 SER A C 1
ATOM 734 O O . SER A 1 92 ? 6.783 5.891 0.560 1.00 91.19 92 SER A O 1
ATOM 736 N N . LEU A 1 93 ? 4.783 5.651 -0.403 1.00 91.75 93 LEU A N 1
ATOM 737 C CA . LEU A 1 93 ? 5.279 4.763 -1.454 1.00 91.75 93 LEU A CA 1
ATOM 738 C C . LEU A 1 93 ? 6.263 5.438 -2.399 1.00 91.75 93 LEU A C 1
ATOM 740 O O . LEU A 1 93 ? 7.127 4.766 -2.949 1.00 91.75 93 LEU A O 1
ATOM 744 N N . SER A 1 94 ? 6.137 6.745 -2.620 1.00 89.88 94 SER A N 1
ATOM 745 C CA . SER A 1 94 ? 7.017 7.469 -3.540 1.00 89.88 94 SER A CA 1
ATOM 746 C C . SER A 1 94 ? 8.463 7.547 -3.034 1.00 89.88 94 SER A C 1
ATOM 748 O O . SER A 1 94 ? 9.384 7.799 -3.811 1.00 89.88 94 SER A O 1
ATOM 750 N N . GLU A 1 95 ? 8.676 7.334 -1.735 1.00 87.75 95 GLU A N 1
ATOM 751 C CA . GLU A 1 95 ? 9.993 7.346 -1.099 1.00 87.75 95 GLU A CA 1
ATOM 752 C C . GLU A 1 95 ? 10.721 6.008 -1.241 1.00 87.75 95 GLU A C 1
ATOM 754 O O . GLU A 1 95 ? 11.950 5.987 -1.283 1.00 87.75 95 GLU A O 1
ATOM 759 N N . GLU A 1 96 ? 9.980 4.906 -1.385 1.00 86.06 96 GLU A N 1
ATOM 760 C CA . GLU A 1 96 ? 10.530 3.553 -1.402 1.00 86.06 96 GLU A CA 1
ATOM 761 C C . GLU A 1 96 ? 10.191 2.837 -2.718 1.00 86.06 96 GLU A C 1
ATOM 763 O O . GLU A 1 96 ? 9.040 2.506 -3.003 1.00 86.06 96 GLU A O 1
ATOM 768 N N . VAL A 1 97 ? 11.207 2.583 -3.546 1.00 87.56 97 VAL A N 1
ATOM 769 C CA . VAL A 1 97 ? 11.031 1.895 -4.836 1.00 87.56 97 VAL A CA 1
ATOM 770 C C . VAL A 1 97 ? 10.994 0.382 -4.627 1.00 87.56 97 VAL A C 1
ATOM 772 O O . VAL A 1 97 ? 11.778 -0.164 -3.855 1.00 87.56 97 VAL A O 1
ATOM 775 N N . GLY A 1 98 ? 10.100 -0.303 -5.340 1.00 86.69 98 GLY A N 1
ATOM 776 C CA . GLY A 1 98 ? 10.032 -1.764 -5.385 1.00 86.69 98 GLY A CA 1
ATOM 777 C C . GLY A 1 98 ? 9.481 -2.410 -4.118 1.00 86.69 98 GLY A C 1
ATOM 778 O O . GLY A 1 98 ? 9.573 -3.624 -3.973 1.00 86.69 98 GLY A O 1
ATOM 779 N N . LYS A 1 99 ? 8.910 -1.626 -3.198 1.00 89.81 99 LYS A N 1
ATOM 780 C CA . LYS A 1 99 ? 8.298 -2.154 -1.982 1.00 89.81 99 LYS A CA 1
ATOM 781 C C . LYS A 1 99 ? 6.794 -2.296 -2.125 1.00 89.81 99 LYS A C 1
ATOM 783 O O . LYS A 1 99 ? 6.108 -1.457 -2.704 1.00 89.81 99 LYS A O 1
ATOM 788 N N . ASP A 1 100 ? 6.286 -3.367 -1.539 1.00 93.19 100 ASP A N 1
ATOM 789 C CA . ASP A 1 100 ? 4.872 -3.717 -1.521 1.00 93.19 100 ASP A CA 1
ATOM 790 C C . ASP A 1 100 ? 4.257 -3.628 -0.117 1.00 93.19 100 ASP A C 1
ATOM 792 O O . ASP A 1 100 ? 3.085 -3.950 0.066 1.00 93.19 100 ASP A O 1
ATOM 796 N N . GLN A 1 101 ? 5.042 -3.198 0.871 1.00 94.44 101 GLN A N 1
ATOM 797 C CA . GLN A 1 101 ? 4.644 -3.051 2.265 1.00 94.44 101 GLN A CA 1
ATOM 798 C C . GLN A 1 101 ? 4.699 -1.591 2.688 1.00 94.44 101 GLN A C 1
ATOM 800 O O . GLN A 1 101 ? 5.587 -0.848 2.281 1.00 94.44 101 GLN A O 1
ATOM 805 N N . ILE A 1 102 ? 3.776 -1.213 3.563 1.00 94.62 102 ILE A N 1
ATOM 806 C CA . ILE A 1 102 ? 3.735 0.101 4.189 1.00 94.62 102 ILE A CA 1
ATOM 807 C C . ILE A 1 102 ? 3.449 -0.037 5.683 1.00 94.62 102 ILE A C 1
ATOM 809 O O . ILE A 1 102 ? 2.594 -0.824 6.103 1.00 94.62 102 ILE A O 1
ATOM 813 N N . TYR A 1 103 ? 4.177 0.733 6.487 1.00 94.69 103 TYR A N 1
ATOM 814 C CA . TYR A 1 103 ? 3.912 0.877 7.912 1.00 94.69 103 TYR A CA 1
ATOM 815 C C . TYR A 1 103 ? 2.896 2.000 8.135 1.00 94.69 103 TYR A C 1
ATOM 817 O O . TYR A 1 103 ? 3.080 3.120 7.673 1.00 94.69 103 TYR A O 1
ATOM 825 N N . MET A 1 104 ? 1.804 1.687 8.827 1.00 93.81 104 MET A N 1
ATOM 826 C CA . MET A 1 104 ? 0.657 2.574 9.006 1.00 93.81 104 MET A CA 1
ATOM 827 C C . MET A 1 104 ? 0.241 2.589 10.478 1.00 93.81 104 MET A C 1
ATOM 829 O O . MET A 1 104 ? -0.684 1.882 10.897 1.00 93.81 104 MET A O 1
ATOM 833 N N . SER A 1 105 ? 0.920 3.419 11.267 1.00 95.31 105 SER A N 1
ATOM 834 C CA . SER A 1 105 ? 0.510 3.792 12.624 1.00 95.31 105 SER A CA 1
ATOM 835 C C . SER A 1 105 ? -0.211 5.144 12.590 1.00 95.31 105 SER A C 1
ATOM 837 O O . SER A 1 105 ? 0.100 6.003 11.765 1.00 95.31 105 SER A O 1
ATOM 839 N N . TYR A 1 106 ? -1.190 5.347 13.479 1.00 95.06 106 TYR A N 1
ATOM 840 C CA . TYR A 1 106 ? -1.847 6.654 13.575 1.00 95.06 106 TYR A CA 1
ATOM 841 C C . TYR A 1 106 ? -0.876 7.744 14.047 1.00 95.06 106 TYR A C 1
ATOM 843 O O . TYR A 1 106 ? -0.981 8.885 13.602 1.00 95.06 106 TYR A O 1
ATOM 851 N N . ASP A 1 107 ? 0.057 7.397 14.932 1.00 93.75 107 ASP A N 1
ATOM 852 C CA . ASP A 1 107 ? 0.992 8.356 15.512 1.00 93.75 107 ASP A CA 1
ATOM 853 C C . ASP A 1 107 ? 1.955 8.866 14.428 1.00 93.75 107 ASP A C 1
ATOM 855 O O . ASP A 1 107 ? 2.036 10.076 14.207 1.00 93.75 107 ASP A O 1
ATOM 859 N N . ASP A 1 108 ? 2.541 7.959 13.643 1.00 92.50 108 ASP A N 1
ATOM 860 C CA . ASP A 1 108 ? 3.386 8.265 12.479 1.00 92.50 108 ASP A CA 1
ATOM 861 C C . ASP A 1 108 ? 2.612 9.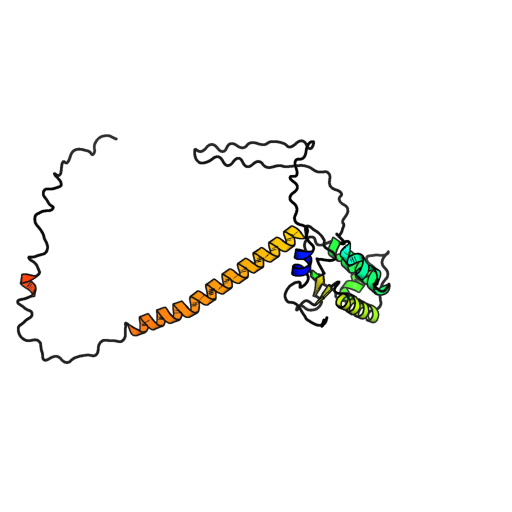043 11.416 1.00 92.50 108 ASP A C 1
ATOM 863 O O . ASP A 1 108 ? 3.090 10.060 10.913 1.00 92.50 108 ASP A O 1
ATOM 867 N N . TYR A 1 109 ? 1.383 8.613 11.103 1.00 94.12 109 TYR A N 1
ATOM 868 C CA . TYR A 1 109 ? 0.497 9.350 10.204 1.00 94.12 109 TYR A CA 1
ATOM 869 C C . TYR A 1 109 ? 0.317 10.796 10.676 1.00 94.12 109 TYR A C 1
ATOM 871 O O . TYR A 1 109 ? 0.449 11.729 9.886 1.00 94.12 109 TYR A O 1
ATOM 879 N N . SER A 1 110 ? 0.041 10.996 11.967 1.00 92.69 110 SER A N 1
ATOM 880 C CA . SER A 1 110 ? -0.255 12.309 12.533 1.00 92.69 110 SER A CA 1
ATOM 881 C C . SER A 1 110 ? 0.942 13.264 12.507 1.00 92.69 110 SER A C 1
ATOM 883 O O . SER A 1 110 ? 0.744 14.470 12.330 1.00 92.69 110 SER A O 1
ATOM 885 N N . VAL A 1 111 ? 2.160 12.733 12.647 1.00 92.00 111 VAL A N 1
ATOM 886 C CA . VAL A 1 111 ? 3.416 13.485 12.560 1.00 92.00 111 VAL A CA 1
ATOM 887 C C . VAL A 1 111 ? 3.744 13.803 11.103 1.00 92.00 111 VAL A C 1
ATOM 889 O O . VAL A 1 111 ? 3.977 14.963 10.769 1.00 92.00 111 VAL A O 1
ATOM 892 N N . ASN A 1 112 ? 3.695 12.806 10.220 1.00 90.69 112 ASN A N 1
ATOM 893 C CA . ASN A 1 112 ? 4.068 12.951 8.812 1.00 90.69 112 ASN A CA 1
ATOM 894 C C . ASN A 1 112 ? 3.095 13.855 8.046 1.00 90.69 112 ASN A C 1
ATOM 896 O O . ASN A 1 112 ? 3.533 14.743 7.323 1.00 90.69 112 ASN A O 1
ATOM 900 N N . VAL A 1 113 ? 1.781 13.725 8.267 1.00 90.81 113 VAL A N 1
ATOM 901 C CA . VAL A 1 113 ? 0.792 14.603 7.613 1.00 90.81 113 VAL A CA 1
ATOM 902 C C . VAL A 1 113 ? 0.982 16.070 8.000 1.00 90.81 113 VAL A C 1
ATOM 904 O O . VAL A 1 113 ? 0.738 16.957 7.193 1.00 90.81 113 VAL A O 1
ATOM 907 N N . SER A 1 114 ? 1.469 16.339 9.215 1.00 88.06 114 SER A N 1
ATOM 908 C CA . SER A 1 114 ? 1.720 17.707 9.681 1.00 88.06 114 SER A CA 1
ATOM 909 C C . SER A 1 114 ? 2.931 18.351 8.989 1.00 88.06 114 SER A C 1
ATOM 911 O O . SER A 1 114 ? 3.039 19.573 8.976 1.00 88.06 114 SER A O 1
ATOM 913 N N . GLN A 1 115 ? 3.817 17.552 8.384 1.00 88.44 115 GLN A N 1
ATOM 914 C CA . GLN A 1 115 ? 4.937 18.034 7.566 1.00 88.44 115 GLN A CA 1
ATOM 915 C C . GLN A 1 115 ? 4.503 18.390 6.136 1.00 88.44 115 GLN A C 1
ATOM 917 O O . GLN A 1 115 ? 5.255 19.034 5.404 1.00 88.44 115 GLN A O 1
ATOM 922 N N . TRP A 1 116 ? 3.290 18.002 5.731 1.00 85.88 116 TRP A N 1
ATOM 923 C CA . TRP A 1 116 ? 2.754 18.227 4.392 1.00 85.88 116 TRP A CA 1
ATOM 924 C C . TRP A 1 116 ? 1.620 19.259 4.431 1.00 85.88 116 TRP A C 1
ATOM 926 O O . TRP A 1 116 ? 0.453 18.897 4.576 1.00 85.88 116 TRP A O 1
ATOM 936 N N . PRO A 1 117 ? 1.926 20.559 4.260 1.00 77.44 117 PRO A N 1
ATOM 937 C CA . PRO A 1 117 ? 0.978 21.647 4.524 1.00 77.44 117 PRO A CA 1
ATOM 938 C C . PRO A 1 117 ? -0.242 21.663 3.593 1.00 77.44 117 PRO A C 1
ATOM 940 O O . PRO A 1 117 ? -1.261 22.261 3.923 1.00 77.44 117 PRO A O 1
ATOM 943 N N . LEU A 1 118 ? -0.156 21.007 2.432 1.00 82.56 118 LEU A N 1
ATOM 944 C CA . LEU A 1 118 ? -1.254 20.906 1.467 1.00 82.56 118 LEU A CA 1
ATOM 945 C C . LEU A 1 118 ? -2.186 19.715 1.733 1.00 82.56 118 LEU A C 1
ATOM 947 O O . LEU A 1 118 ? -3.184 19.549 1.033 1.00 82.56 118 LEU A O 1
ATOM 951 N N . MET A 1 119 ? -1.864 18.870 2.714 1.00 85.75 119 MET A N 1
ATOM 952 C CA . MET A 1 119 ? -2.601 17.647 2.982 1.00 85.75 119 MET A CA 1
ATOM 953 C C . MET A 1 119 ? -3.584 17.827 4.140 1.00 85.75 119 MET A C 1
ATOM 955 O O . MET A 1 119 ? -3.228 18.244 5.240 1.00 85.75 119 MET A O 1
ATOM 959 N N . ALA A 1 120 ? -4.843 17.460 3.908 1.00 89.94 120 ALA A N 1
ATOM 960 C CA . ALA A 1 120 ? -5.844 17.450 4.964 1.00 89.94 120 ALA A CA 1
ATOM 961 C C . ALA A 1 120 ? -5.555 16.344 5.996 1.00 89.94 120 ALA A C 1
ATOM 963 O O . ALA A 1 120 ? -5.118 15.242 5.660 1.00 89.94 120 ALA A O 1
ATOM 964 N N . LYS A 1 121 ? -5.861 16.619 7.267 1.00 91.00 121 LYS A N 1
ATOM 965 C CA . LYS A 1 121 ? -5.729 15.653 8.363 1.00 91.00 121 LYS A CA 1
ATOM 966 C C . LYS A 1 121 ? -7.075 15.013 8.688 1.00 91.00 121 LYS A C 1
ATOM 968 O O . LYS A 1 121 ? -8.094 15.697 8.751 1.00 91.00 121 LYS A O 1
ATOM 973 N N . VAL A 1 122 ? -7.074 13.707 8.950 1.00 94.25 122 VAL A N 1
ATOM 974 C CA . VAL A 1 122 ? -8.249 12.989 9.466 1.00 94.25 122 VAL A CA 1
ATOM 975 C C . VAL A 1 122 ? -8.116 12.713 10.964 1.00 94.25 122 VAL A C 1
ATOM 977 O O . VAL A 1 122 ? -7.012 12.572 11.491 1.00 94.25 122 VAL A O 1
ATOM 980 N N . SER A 1 123 ? -9.253 12.629 11.662 1.00 95.69 123 SER A N 1
ATOM 981 C CA . SER A 1 123 ? -9.282 12.254 13.082 1.00 95.69 123 SER A CA 1
ATOM 982 C C . SER A 1 123 ? -8.841 10.800 13.294 1.00 95.69 123 SER A C 1
ATOM 984 O O . SER A 1 123 ? -8.908 9.986 12.371 1.00 95.69 123 SER A O 1
ATOM 986 N N . ARG A 1 124 ? -8.477 10.432 14.528 1.00 96.06 124 ARG A N 1
ATOM 987 C CA . ARG A 1 124 ? -8.103 9.051 14.883 1.00 96.06 124 ARG A CA 1
ATOM 988 C C . ARG A 1 124 ? -9.193 8.028 14.560 1.00 96.06 124 ARG A C 1
ATOM 990 O O . ARG A 1 124 ? -8.912 6.990 13.971 1.00 96.06 124 ARG A O 1
ATOM 997 N N . THR A 1 125 ? -10.445 8.323 14.898 1.00 96.75 125 THR A N 1
ATOM 998 C CA . THR A 1 125 ? -11.580 7.431 14.609 1.00 96.75 125 THR A CA 1
ATOM 999 C C . THR A 1 125 ? -11.798 7.279 13.104 1.00 96.75 125 THR A C 1
ATOM 1001 O O . THR A 1 125 ? -12.026 6.176 12.598 1.00 96.75 125 THR A O 1
ATOM 1004 N N . THR A 1 126 ? -11.674 8.385 12.367 1.00 96.75 126 THR A N 1
ATOM 1005 C CA . THR A 1 126 ? -11.779 8.390 10.907 1.00 96.75 126 THR A CA 1
ATOM 1006 C C . THR A 1 126 ? -10.639 7.599 10.270 1.00 96.75 126 THR A C 1
ATOM 1008 O O . THR A 1 126 ? -10.906 6.813 9.373 1.00 96.75 126 THR A O 1
ATOM 1011 N N . TYR A 1 127 ? -9.405 7.725 10.766 1.00 97.25 127 TYR A N 1
ATOM 1012 C CA . TYR A 1 127 ? -8.241 6.980 10.281 1.00 97.25 127 TYR A CA 1
ATOM 1013 C C . TYR A 1 127 ? -8.497 5.468 10.259 1.00 97.25 127 TYR A C 1
ATOM 1015 O O . TYR A 1 127 ? -8.371 4.836 9.211 1.00 97.25 127 TYR A O 1
ATOM 1023 N N . PHE A 1 128 ? -8.943 4.887 11.377 1.00 96.44 128 PHE A N 1
ATOM 1024 C CA . PHE A 1 128 ? -9.238 3.450 11.433 1.00 96.44 128 PHE A CA 1
ATOM 1025 C C . PHE A 1 128 ? -10.425 3.059 10.545 1.00 96.44 128 PHE A C 1
ATOM 1027 O O . PHE A 1 128 ? -10.413 1.992 9.932 1.00 96.44 128 PHE A O 1
ATOM 1034 N N . SER A 1 129 ? -11.421 3.938 10.415 1.00 97.12 129 SER A N 1
ATOM 1035 C CA . SER A 1 129 ? -12.541 3.727 9.490 1.00 97.12 129 SER A CA 1
ATOM 1036 C C . SER A 1 129 ? -12.077 3.710 8.027 1.00 97.12 129 SER A C 1
ATOM 1038 O O . SER A 1 129 ? -12.525 2.864 7.255 1.00 97.12 129 SER A O 1
ATOM 1040 N N . CYS A 1 130 ? -11.144 4.590 7.655 1.00 97.38 130 CYS A N 1
ATOM 1041 C CA . CYS A 1 130 ? -10.528 4.624 6.331 1.00 97.38 130 CYS A CA 1
ATOM 1042 C C . CYS A 1 130 ? -9.686 3.367 6.067 1.00 97.38 130 CYS A C 1
ATOM 1044 O O . CYS A 1 130 ? -9.802 2.784 4.995 1.00 97.38 130 CYS A O 1
ATOM 1046 N N . ILE A 1 131 ? -8.887 2.906 7.039 1.00 96.69 131 ILE A N 1
ATOM 1047 C CA . ILE A 1 131 ? -8.133 1.643 6.926 1.00 96.69 131 ILE A CA 1
ATOM 1048 C C . ILE A 1 131 ? -9.083 0.471 6.658 1.00 96.69 131 ILE A C 1
ATOM 1050 O O . ILE A 1 131 ? -8.834 -0.328 5.758 1.00 96.69 131 ILE A O 1
ATOM 1054 N N . ASN A 1 132 ? -10.203 0.394 7.382 1.00 96.19 132 ASN A N 1
ATOM 1055 C CA . ASN A 1 132 ? -11.209 -0.644 7.160 1.00 96.19 132 ASN A CA 1
ATOM 1056 C C . ASN A 1 132 ? -11.835 -0.561 5.761 1.00 96.19 132 ASN A C 1
ATOM 1058 O O . ASN A 1 132 ? -12.066 -1.596 5.145 1.00 96.19 132 ASN A O 1
ATOM 1062 N N . GLU A 1 133 ? -12.078 0.642 5.232 1.00 97.25 133 GLU A N 1
ATOM 1063 C CA . GLU A 1 133 ? -12.570 0.821 3.859 1.00 97.25 133 GLU A CA 1
ATOM 1064 C C . GLU A 1 133 ? -11.533 0.385 2.810 1.00 97.25 133 GLU A C 1
ATOM 1066 O O . GLU A 1 133 ? -11.885 -0.303 1.851 1.00 97.25 133 GLU A O 1
ATOM 1071 N N . LEU A 1 134 ? -10.256 0.731 2.998 1.00 96.81 134 LEU A N 1
ATOM 1072 C CA . LEU A 1 134 ? -9.169 0.322 2.100 1.00 96.81 134 LEU A CA 1
ATOM 1073 C C . LEU A 1 134 ? -8.989 -1.201 2.082 1.00 96.81 134 LEU A C 1
ATOM 1075 O O . LEU A 1 134 ? -8.788 -1.778 1.013 1.00 96.81 134 LEU A O 1
ATOM 1079 N N . LEU A 1 135 ? -9.108 -1.850 3.244 1.00 96.06 135 LEU A N 1
ATOM 1080 C CA . LEU A 1 135 ? -9.135 -3.310 3.364 1.00 96.06 135 LEU A CA 1
ATOM 1081 C C . LEU A 1 135 ? -10.373 -3.898 2.685 1.00 96.06 135 LEU A C 1
ATOM 1083 O O . LEU A 1 135 ? -10.263 -4.865 1.938 1.00 96.06 135 LEU A O 1
ATOM 1087 N N . ALA A 1 136 ? -11.546 -3.296 2.905 1.00 95.12 136 ALA A N 1
ATOM 1088 C CA . ALA A 1 136 ? -12.806 -3.763 2.336 1.00 95.12 136 ALA A CA 1
ATOM 1089 C C . ALA A 1 136 ? -12.774 -3.807 0.803 1.00 95.12 136 ALA A C 1
ATOM 1091 O O . ALA A 1 136 ? -13.307 -4.731 0.190 1.00 95.12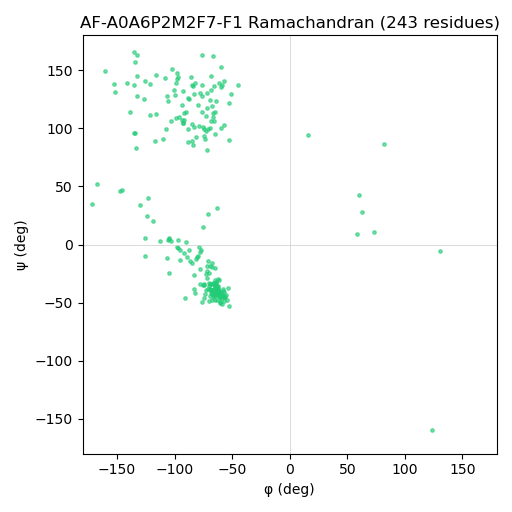 136 ALA A O 1
ATOM 1092 N N . LYS A 1 137 ? -12.118 -2.812 0.200 1.00 95.06 137 LYS A N 1
ATOM 1093 C CA . LYS A 1 137 ? -11.975 -2.644 -1.248 1.00 95.06 137 LYS A CA 1
ATOM 1094 C C . LYS A 1 137 ? -10.733 -3.319 -1.839 1.00 95.06 137 LYS A C 1
ATOM 1096 O O . LYS A 1 137 ? -10.488 -3.186 -3.037 1.00 95.06 137 LYS A O 1
ATOM 1101 N N . GLY A 1 138 ? -9.941 -4.015 -1.020 1.00 94.62 138 GLY A N 1
ATOM 1102 C CA . GLY A 1 138 ? -8.721 -4.692 -1.461 1.00 94.62 138 GLY A CA 1
ATOM 1103 C C . GLY A 1 138 ? -7.654 -3.739 -2.004 1.00 94.62 138 GLY A C 1
ATOM 1104 O O . GLY A 1 138 ? -6.872 -4.124 -2.868 1.00 94.62 138 GLY A O 1
ATOM 1105 N N . VAL A 1 139 ? -7.630 -2.482 -1.546 1.00 95.75 139 VAL A N 1
ATOM 1106 C CA . VAL A 1 139 ? -6.553 -1.529 -1.869 1.00 95.75 139 VAL A CA 1
ATOM 1107 C C . VAL A 1 139 ? -5.299 -1.865 -1.058 1.00 95.75 139 VAL A C 1
ATOM 1109 O O . VAL A 1 139 ? -4.181 -1.745 -1.560 1.00 95.75 139 VAL A O 1
ATOM 1112 N N . ILE A 1 140 ? -5.497 -2.330 0.178 1.00 96.44 140 ILE A N 1
ATOM 1113 C CA . ILE A 1 140 ? -4.451 -2.835 1.071 1.00 96.44 140 ILE A CA 1
ATOM 1114 C C . ILE A 1 140 ? -4.882 -4.167 1.698 1.00 96.44 140 ILE A C 1
ATOM 1116 O O . ILE A 1 140 ? -6.071 -4.479 1.741 1.00 96.44 140 ILE A O 1
ATOM 1120 N N . TYR A 1 141 ? -3.925 -4.912 2.246 1.00 96.12 141 TYR A N 1
ATOM 1121 C CA . TYR A 1 141 ? -4.129 -6.169 2.969 1.00 96.12 141 TYR A CA 1
ATOM 1122 C C . TYR A 1 141 ? -3.337 -6.164 4.277 1.00 96.12 141 TYR A C 1
ATOM 1124 O O . TYR A 1 141 ? -2.238 -5.619 4.340 1.00 96.12 141 TYR A O 1
ATOM 1132 N N . LYS A 1 142 ? -3.862 -6.780 5.340 1.00 95.31 142 LYS A N 1
ATOM 1133 C CA . LYS A 1 142 ? -3.147 -6.862 6.623 1.00 95.31 142 LYS A CA 1
ATOM 1134 C C . LYS A 1 142 ? -1.976 -7.836 6.532 1.00 95.31 142 LYS A C 1
ATOM 1136 O O . LYS A 1 142 ? -2.161 -8.991 6.147 1.00 95.31 142 LYS A O 1
ATOM 1141 N N . SER A 1 143 ? -0.794 -7.405 6.963 1.00 95.25 143 SER A N 1
ATOM 1142 C CA . SER A 1 143 ? 0.300 -8.329 7.252 1.00 95.25 143 SER A CA 1
ATOM 1143 C C . SER A 1 143 ? 0.062 -9.048 8.585 1.00 95.25 143 SER A C 1
ATOM 1145 O O . SER A 1 143 ? -0.729 -8.617 9.428 1.00 95.25 143 SER A O 1
ATOM 1147 N N . TYR A 1 144 ? 0.773 -10.152 8.801 1.00 93.44 144 TYR A N 1
ATOM 1148 C CA . TYR A 1 144 ? 0.904 -10.769 10.120 1.00 93.44 144 TYR A CA 1
ATOM 1149 C C . TYR A 1 144 ? 1.590 -9.838 11.128 1.00 93.44 144 TYR A C 1
ATOM 1151 O O . TYR A 1 144 ? 1.295 -9.906 12.323 1.00 93.44 144 TYR A O 1
ATOM 1159 N N . LYS A 1 145 ? 2.474 -8.955 10.646 1.00 93.38 145 LYS A N 1
ATOM 1160 C CA . LYS A 1 145 ? 3.165 -7.956 11.460 1.00 93.38 145 LYS A CA 1
ATOM 1161 C C . LYS A 1 145 ? 2.230 -6.798 11.807 1.00 93.38 145 LYS A C 1
ATOM 1163 O O . LYS A 1 145 ? 1.488 -6.298 10.963 1.00 93.38 145 LYS A O 1
ATOM 1168 N N . THR A 1 146 ? 2.294 -6.350 13.056 1.00 91.88 146 THR A N 1
ATOM 1169 C CA . THR A 1 146 ? 1.484 -5.235 13.562 1.00 91.88 146 THR A CA 1
ATOM 1170 C C . THR A 1 146 ? 1.758 -3.950 12.783 1.00 91.88 146 THR A C 1
ATOM 1172 O O . THR A 1 146 ? 2.912 -3.620 12.526 1.00 91.88 146 THR A O 1
ATOM 1175 N N . ASN A 1 147 ? 0.692 -3.223 12.429 1.00 93.38 147 ASN A N 1
ATOM 1176 C CA . ASN A 1 147 ? 0.719 -1.960 11.677 1.00 93.38 147 ASN A CA 1
ATOM 1177 C C . ASN A 1 147 ? 1.387 -2.024 10.294 1.00 93.38 147 ASN A C 1
ATOM 1179 O O . ASN A 1 147 ? 1.558 -0.982 9.669 1.00 93.38 147 ASN A O 1
ATOM 1183 N N . ILE A 1 148 ? 1.725 -3.212 9.789 1.00 95.25 148 ILE A N 1
ATOM 1184 C CA . ILE A 1 148 ? 2.242 -3.382 8.433 1.00 95.25 148 ILE A CA 1
ATOM 1185 C C . ILE A 1 148 ? 1.116 -3.874 7.536 1.00 95.25 148 ILE A C 1
ATOM 1187 O O . ILE A 1 148 ? 0.380 -4.811 7.861 1.00 95.25 148 ILE A O 1
ATOM 1191 N N . TYR A 1 149 ? 1.004 -3.236 6.382 1.00 96.44 149 TYR A N 1
ATOM 1192 C CA . TYR A 1 149 ? 0.014 -3.552 5.373 1.00 96.44 149 TYR A CA 1
ATOM 1193 C C . TYR A 1 149 ? 0.713 -3.808 4.053 1.00 96.44 149 TYR A C 1
ATOM 1195 O O . TYR A 1 149 ? 1.669 -3.123 3.702 1.00 96.44 149 TYR A O 1
ATOM 1203 N N . PHE A 1 150 ? 0.217 -4.791 3.320 1.00 96.44 150 PHE A N 1
ATOM 1204 C CA . PHE A 1 150 ? 0.576 -4.987 1.932 1.00 96.44 150 PHE A CA 1
ATOM 1205 C C . PHE A 1 150 ? -0.286 -4.092 1.061 1.00 96.44 150 PHE A C 1
ATOM 1207 O O . PHE A 1 150 ? -1.498 -4.001 1.249 1.00 96.44 150 PHE A O 1
ATOM 1214 N N . ILE A 1 151 ? 0.328 -3.457 0.084 1.00 95.69 151 ILE A N 1
ATOM 1215 C CA . ILE A 1 151 ? -0.360 -2.693 -0.942 1.00 95.69 151 ILE A CA 1
ATOM 1216 C C . ILE A 1 151 ? -0.766 -3.634 -2.066 1.00 95.69 151 ILE A C 1
ATOM 1218 O O . ILE A 1 151 ? -0.047 -4.579 -2.401 1.00 95.69 151 ILE A O 1
ATOM 1222 N N . ASN A 1 152 ? -1.925 -3.377 -2.665 1.00 95.56 152 ASN A N 1
ATOM 1223 C CA . ASN A 1 152 ? -2.329 -4.110 -3.848 1.00 95.56 152 ASN A CA 1
ATOM 1224 C C . ASN A 1 152 ? -1.463 -3.708 -5.054 1.00 95.56 152 ASN A C 1
ATOM 1226 O O . ASN A 1 152 ? -1.735 -2.701 -5.712 1.00 95.56 152 ASN A O 1
ATOM 1230 N N . ILE A 1 153 ? -0.461 -4.530 -5.377 1.00 94.38 153 ILE A N 1
ATOM 1231 C CA . ILE A 1 153 ? 0.470 -4.276 -6.487 1.00 94.38 153 ILE A CA 1
ATOM 1232 C C . ILE A 1 153 ? -0.194 -4.435 -7.863 1.00 94.38 153 ILE A C 1
ATOM 1234 O O . ILE A 1 153 ? 0.344 -3.992 -8.881 1.00 94.38 153 ILE A O 1
ATOM 1238 N N . ALA A 1 154 ? -1.383 -5.048 -7.921 1.00 92.25 154 ALA A N 1
ATOM 1239 C CA . ALA A 1 154 ? -2.201 -5.017 -9.124 1.00 92.25 154 ALA A CA 1
ATOM 1240 C C . ALA A 1 154 ? -2.768 -3.607 -9.354 1.00 92.25 154 ALA A C 1
ATOM 1242 O O . ALA A 1 154 ? -2.878 -3.199 -10.505 1.00 92.25 154 ALA A O 1
ATOM 1243 N N . TYR A 1 155 ? -3.065 -2.847 -8.292 1.00 94.38 155 TYR A N 1
ATOM 1244 C CA . TYR A 1 155 ? -3.694 -1.524 -8.377 1.00 94.38 155 TYR A CA 1
ATOM 1245 C C . TYR A 1 155 ? -2.705 -0.371 -8.459 1.00 94.38 155 TYR A C 1
ATOM 1247 O O . TYR A 1 155 ? -2.898 0.522 -9.290 1.00 94.38 155 TYR A O 1
ATOM 1255 N N . ILE A 1 156 ? -1.677 -0.390 -7.611 1.00 94.56 156 ILE A N 1
ATOM 1256 C CA . ILE A 1 156 ? -0.665 0.659 -7.509 1.00 94.56 156 ILE A CA 1
ATOM 1257 C C . ILE A 1 156 ? 0.719 0.059 -7.270 1.00 94.56 156 ILE A C 1
ATOM 1259 O O . ILE A 1 156 ? 0.862 -0.884 -6.498 1.00 94.56 156 ILE A O 1
ATOM 1263 N N . PHE A 1 157 ? 1.744 0.600 -7.928 1.00 93.75 157 PHE A N 1
ATOM 1264 C CA . PHE A 1 157 ? 3.116 0.126 -7.745 1.00 93.75 157 PHE A CA 1
ATOM 1265 C C . PHE A 1 157 ? 4.154 1.217 -8.028 1.00 93.75 157 PHE A C 1
ATOM 1267 O O . PHE A 1 157 ? 4.036 1.961 -9.007 1.00 93.75 157 PHE A O 1
ATOM 1274 N N . ASN A 1 158 ? 5.192 1.289 -7.193 1.00 92.75 158 ASN A N 1
ATOM 1275 C CA . ASN A 1 158 ? 6.365 2.126 -7.430 1.00 92.75 158 ASN A CA 1
ATOM 1276 C C . ASN A 1 158 ? 7.532 1.246 -7.907 1.00 92.75 158 ASN A C 1
ATOM 1278 O O . ASN A 1 158 ? 8.102 0.507 -7.113 1.00 92.75 158 ASN A O 1
ATOM 1282 N N . GLY A 1 159 ? 7.878 1.305 -9.198 1.00 88.31 159 GLY A N 1
ATOM 1283 C CA . GLY A 1 159 ? 8.967 0.516 -9.796 1.00 88.31 159 GLY A CA 1
ATOM 1284 C C . GLY A 1 159 ? 8.541 -0.358 -10.981 1.00 88.31 159 GLY A C 1
ATOM 1285 O O . GLY A 1 159 ? 7.523 -0.098 -11.639 1.00 88.31 159 GLY A O 1
ATOM 1286 N N . ASP A 1 160 ? 9.339 -1.383 -11.291 1.00 87.12 160 ASP A N 1
ATOM 1287 C CA . ASP A 1 160 ? 8.994 -2.406 -12.284 1.00 87.12 160 ASP A CA 1
ATOM 1288 C C . ASP A 1 160 ? 8.291 -3.597 -11.623 1.00 87.12 160 ASP A C 1
ATOM 1290 O O . ASP A 1 160 ? 8.892 -4.397 -10.908 1.00 87.12 160 ASP A O 1
ATOM 1294 N N . ARG A 1 161 ? 6.979 -3.689 -11.861 1.00 87.75 161 ARG A N 1
ATOM 1295 C CA . ARG A 1 161 ? 6.135 -4.744 -11.302 1.00 87.75 161 ARG A CA 1
ATOM 1296 C C . ARG A 1 161 ? 6.537 -6.124 -11.818 1.00 87.75 161 ARG A C 1
ATOM 1298 O O . ARG A 1 161 ? 6.378 -7.095 -11.091 1.00 87.75 161 ARG A O 1
ATOM 1305 N N . LEU A 1 162 ? 7.011 -6.225 -13.060 1.00 86.12 162 LEU A N 1
ATOM 1306 C CA . LEU A 1 162 ? 7.361 -7.507 -13.664 1.00 86.12 162 LEU A CA 1
ATOM 1307 C C . LEU A 1 162 ? 8.622 -8.065 -13.001 1.00 86.12 162 LEU A C 1
ATOM 1309 O O . LEU A 1 162 ? 8.581 -9.187 -12.507 1.00 86.12 162 LEU A O 1
ATOM 1313 N N . THR A 1 163 ? 9.663 -7.240 -12.866 1.00 86.12 163 THR A N 1
ATOM 1314 C CA . THR A 1 163 ? 10.884 -7.592 -12.125 1.00 86.12 163 THR A CA 1
ATOM 1315 C C . THR A 1 163 ? 10.579 -7.970 -10.677 1.00 86.12 163 THR A C 1
ATOM 1317 O O . THR A 1 163 ? 11.060 -8.990 -10.198 1.00 86.12 163 THR A O 1
ATOM 1320 N N . PHE A 1 164 ? 9.721 -7.203 -9.997 1.00 88.19 164 PHE A N 1
ATOM 1321 C CA . PHE A 1 164 ? 9.324 -7.499 -8.618 1.00 88.19 164 PHE A CA 1
ATOM 1322 C C . PHE A 1 164 ? 8.628 -8.862 -8.479 1.00 88.19 164 PHE A C 1
ATOM 1324 O O . PHE A 1 164 ? 8.925 -9.645 -7.579 1.00 88.19 164 PHE A O 1
ATOM 1331 N N . ILE A 1 165 ? 7.695 -9.165 -9.384 1.00 86.75 165 ILE A N 1
ATOM 1332 C CA . ILE A 1 165 ? 6.977 -10.444 -9.402 1.00 86.75 165 ILE A CA 1
ATOM 1333 C C . ILE A 1 165 ? 7.934 -11.610 -9.693 1.00 86.75 165 ILE A C 1
ATOM 1335 O O . ILE A 1 165 ? 7.796 -12.680 -9.097 1.00 86.75 165 ILE A O 1
ATOM 1339 N N . GLU A 1 166 ? 8.887 -11.425 -10.607 1.00 86.81 166 GLU A N 1
ATOM 1340 C CA . GLU A 1 166 ? 9.898 -12.434 -10.937 1.00 86.81 166 GLU A CA 1
ATOM 1341 C C . GLU A 1 166 ? 10.817 -12.713 -9.748 1.00 86.81 166 GLU A C 1
ATOM 1343 O O . GLU A 1 166 ? 10.965 -13.872 -9.366 1.00 86.81 166 GLU A O 1
ATOM 1348 N N . GLU A 1 167 ? 11.343 -11.673 -9.097 1.00 85.81 167 GLU A N 1
ATOM 1349 C CA . GLU A 1 167 ? 12.155 -11.798 -7.882 1.00 85.81 167 GLU A CA 1
ATOM 1350 C C . GLU A 1 167 ? 11.401 -12.555 -6.780 1.00 85.81 167 GLU A C 1
ATOM 1352 O O . GLU A 1 167 ? 11.934 -13.482 -6.164 1.00 85.81 167 GLU A O 1
ATOM 1357 N N . TYR A 1 168 ? 10.127 -12.218 -6.575 1.00 85.31 168 TYR A N 1
ATOM 1358 C CA . TYR A 1 168 ? 9.283 -12.909 -5.609 1.00 85.31 168 TYR A CA 1
ATOM 1359 C C . TYR A 1 168 ? 9.089 -14.396 -5.955 1.00 85.31 168 TYR A C 1
ATOM 1361 O O . TYR A 1 168 ? 9.141 -15.254 -5.072 1.00 85.31 168 TYR A O 1
ATOM 1369 N N . THR A 1 169 ? 8.895 -14.719 -7.237 1.00 83.81 169 THR A N 1
ATOM 1370 C CA . THR A 1 169 ? 8.718 -16.107 -7.699 1.00 83.81 169 THR A CA 1
ATOM 1371 C C . THR A 1 169 ? 9.997 -16.918 -7.501 1.00 83.81 169 THR A C 1
ATOM 1373 O O . THR A 1 169 ? 9.945 -18.006 -6.930 1.00 83.81 169 THR A O 1
ATOM 1376 N N . LEU A 1 170 ? 11.150 -16.354 -7.873 1.00 80.69 170 LEU A N 1
ATOM 1377 C CA . LEU A 1 170 ? 12.465 -16.971 -7.685 1.00 80.69 170 LEU A CA 1
ATOM 1378 C C . LEU A 1 170 ? 12.752 -17.254 -6.208 1.00 80.69 170 LEU A C 1
ATOM 1380 O O . LEU A 1 170 ? 13.238 -18.329 -5.858 1.00 80.69 170 LEU A O 1
ATOM 1384 N N . LYS A 1 171 ? 12.413 -16.315 -5.318 1.00 82.44 171 LYS A N 1
ATOM 1385 C CA . LYS A 1 171 ? 12.580 -16.504 -3.875 1.00 82.44 171 LYS A CA 1
ATOM 1386 C C . LYS A 1 171 ? 11.753 -17.681 -3.355 1.00 82.44 171 LYS A C 1
ATOM 1388 O O . LYS A 1 171 ? 12.272 -18.516 -2.621 1.00 82.44 171 LYS A O 1
ATOM 1393 N N . LYS A 1 172 ? 10.498 -17.794 -3.793 1.00 81.56 172 LYS A N 1
ATOM 1394 C CA . LYS A 1 172 ? 9.603 -18.891 -3.404 1.00 81.56 172 LYS A CA 1
ATOM 1395 C C . LYS A 1 172 ? 10.083 -20.257 -3.914 1.00 81.56 172 LYS A C 1
ATOM 1397 O O . LYS A 1 172 ? 9.969 -21.261 -3.208 1.00 81.56 172 LYS A O 1
ATOM 1402 N N . GLU A 1 173 ? 10.637 -20.308 -5.121 1.00 80.00 173 GLU A N 1
ATOM 1403 C CA . GLU A 1 173 ? 11.251 -21.525 -5.670 1.00 80.00 173 GLU A CA 1
ATOM 1404 C C . GLU A 1 173 ? 12.507 -21.944 -4.895 1.00 80.00 173 GLU A C 1
ATOM 1406 O O . GLU A 1 173 ? 12.718 -23.129 -4.648 1.00 80.00 173 GLU A O 1
ATOM 1411 N N . ASN A 1 174 ? 13.332 -20.989 -4.467 1.00 77.44 174 ASN A N 1
ATOM 1412 C CA . ASN A 1 174 ? 14.515 -21.285 -3.658 1.00 77.44 174 ASN A CA 1
ATOM 1413 C C . ASN A 1 174 ? 14.145 -21.772 -2.252 1.00 77.44 174 ASN A C 1
ATOM 1415 O O . ASN A 1 174 ? 14.733 -22.740 -1.771 1.00 77.44 174 ASN A O 1
ATOM 1419 N N . ASP A 1 175 ? 13.145 -21.154 -1.621 1.00 74.12 175 ASP A N 1
ATOM 1420 C CA . ASP A 1 175 ? 12.664 -21.567 -0.300 1.00 74.12 175 ASP A CA 1
ATOM 1421 C C . ASP A 1 175 ? 12.067 -22.985 -0.344 1.00 74.12 175 ASP A C 1
ATOM 1423 O O . ASP A 1 175 ? 12.334 -23.795 0.539 1.00 74.12 175 ASP A O 1
ATOM 1427 N N . SER A 1 176 ? 11.322 -23.328 -1.401 1.00 71.19 176 SER A N 1
ATOM 1428 C CA . SER A 1 176 ? 10.766 -24.681 -1.572 1.00 71.19 176 SER A CA 1
ATOM 1429 C C . SER A 1 176 ? 11.835 -25.746 -1.837 1.00 71.19 176 SER A C 1
ATOM 1431 O O . SER A 1 176 ? 11.764 -26.819 -1.242 1.00 71.19 176 SER A O 1
ATOM 1433 N N . LYS A 1 177 ? 12.870 -25.445 -2.635 1.00 67.12 177 LYS A N 1
ATOM 1434 C CA . LYS A 1 177 ? 14.009 -26.358 -2.863 1.00 67.12 177 LYS A CA 1
ATOM 1435 C C . LYS A 1 177 ? 14.825 -26.627 -1.595 1.00 67.12 177 LYS A C 1
ATOM 1437 O O . LYS A 1 177 ? 15.305 -27.740 -1.401 1.00 67.12 177 LYS A O 1
ATOM 1442 N N . GLN A 1 178 ? 14.980 -25.631 -0.722 1.00 62.09 178 GLN A N 1
ATOM 1443 C CA . GLN A 1 178 ? 15.679 -25.809 0.557 1.00 62.09 178 GLN A CA 1
ATOM 1444 C C . GLN A 1 178 ? 14.879 -26.643 1.565 1.00 62.09 178 GLN A C 1
ATOM 1446 O O . GLN A 1 178 ? 15.481 -27.299 2.411 1.00 62.09 178 GLN A O 1
ATOM 1451 N N . VAL A 1 179 ? 13.544 -26.618 1.498 1.00 60.53 179 VAL A N 1
ATOM 1452 C CA . VAL A 1 179 ? 12.679 -27.452 2.347 1.00 60.53 179 VAL A CA 1
ATOM 1453 C C . VAL A 1 179 ? 12.703 -28.905 1.873 1.00 60.53 179 VAL A C 1
ATOM 1455 O O . VAL A 1 179 ? 12.964 -29.785 2.687 1.00 60.53 179 VAL A O 1
ATOM 1458 N N . SER A 1 180 ? 12.575 -29.161 0.565 1.00 58.59 180 SER A N 1
ATOM 1459 C CA . SER A 1 180 ? 12.635 -30.528 0.025 1.00 58.59 180 SER A CA 1
ATOM 1460 C C . SER A 1 180 ? 13.992 -31.204 0.259 1.00 58.59 180 SER A C 1
ATOM 1462 O O . SER A 1 180 ? 14.043 -32.386 0.570 1.00 58.59 180 SER A O 1
ATOM 1464 N N . GLN A 1 181 ? 15.097 -30.450 0.193 1.00 56.44 181 GLN A N 1
ATOM 1465 C CA . GLN A 1 181 ? 16.433 -30.987 0.491 1.00 56.44 181 GLN A CA 1
ATOM 1466 C C . GLN A 1 181 ? 16.653 -31.309 1.976 1.00 56.44 181 GLN A C 1
ATOM 1468 O O . GLN A 1 181 ? 17.498 -32.149 2.273 1.00 56.44 181 GLN A O 1
ATOM 1473 N N . LYS A 1 182 ? 15.925 -30.660 2.896 1.00 54.06 182 LYS A N 1
ATOM 1474 C CA . LYS A 1 182 ? 15.976 -30.940 4.344 1.00 54.06 182 LYS A CA 1
ATOM 1475 C C . LYS A 1 182 ? 15.082 -32.116 4.738 1.00 54.06 182 LYS A C 1
ATOM 1477 O O . LYS A 1 182 ? 15.479 -32.926 5.564 1.00 54.06 182 LYS A O 1
ATOM 1482 N N . GLU A 1 183 ? 13.910 -32.235 4.120 1.00 55.69 183 GLU A N 1
ATOM 1483 C CA . GLU A 1 183 ? 12.977 -33.339 4.384 1.00 55.69 183 GLU A CA 1
ATOM 1484 C C . GLU A 1 183 ? 13.500 -34.683 3.842 1.00 55.69 183 GLU A C 1
ATOM 1486 O O . GLU A 1 183 ? 13.358 -35.700 4.515 1.00 55.69 183 GLU A O 1
ATOM 1491 N N . GLU A 1 184 ? 14.201 -34.700 2.699 1.00 52.69 184 GLU A N 1
ATOM 1492 C CA . GLU A 1 184 ? 14.871 -35.916 2.200 1.00 52.69 184 GLU A CA 1
ATOM 1493 C C . GLU A 1 184 ? 16.114 -36.311 3.018 1.00 52.69 184 GLU A C 1
ATOM 1495 O O . GLU A 1 184 ? 16.489 -37.481 3.020 1.00 52.69 184 GLU A O 1
ATOM 1500 N N . THR A 1 185 ? 16.760 -35.389 3.745 1.00 57.81 185 THR A N 1
ATOM 1501 C CA . THR A 1 185 ? 17.972 -35.735 4.507 1.00 57.81 185 THR A CA 1
ATOM 1502 C C . THR A 1 185 ? 17.666 -36.373 5.856 1.00 57.81 185 THR A C 1
ATOM 1504 O O . THR A 1 185 ? 18.316 -37.358 6.189 1.00 57.81 185 THR A O 1
ATOM 1507 N N . ASP A 1 186 ? 16.687 -35.896 6.621 1.00 60.34 186 ASP A N 1
ATOM 1508 C CA . ASP A 1 186 ? 16.507 -36.378 7.999 1.00 60.34 186 ASP A CA 1
ATOM 1509 C C . ASP A 1 186 ? 15.915 -37.803 8.062 1.00 60.34 186 ASP A C 1
ATOM 1511 O O . ASP A 1 186 ? 16.441 -38.651 8.785 1.00 60.34 186 ASP A O 1
ATOM 1515 N N . GLU A 1 187 ? 14.913 -38.133 7.235 1.00 64.00 187 GLU A N 1
ATOM 1516 C CA . GLU A 1 187 ? 14.313 -39.480 7.220 1.00 64.00 187 GLU A CA 1
ATOM 1517 C C . GLU A 1 187 ? 15.230 -40.541 6.584 1.00 64.00 187 GLU A C 1
ATOM 1519 O O . GLU A 1 187 ? 15.319 -41.665 7.090 1.00 64.00 187 GLU A O 1
ATOM 1524 N N . GLU A 1 188 ? 15.954 -40.216 5.503 1.00 66.44 188 GLU A N 1
ATOM 1525 C CA . GLU A 1 188 ? 16.893 -41.156 4.870 1.00 66.44 188 GLU A CA 1
ATOM 1526 C C . GLU A 1 188 ? 18.177 -41.347 5.685 1.00 66.44 188 GLU A C 1
ATOM 1528 O O . GLU A 1 188 ? 18.723 -42.456 5.7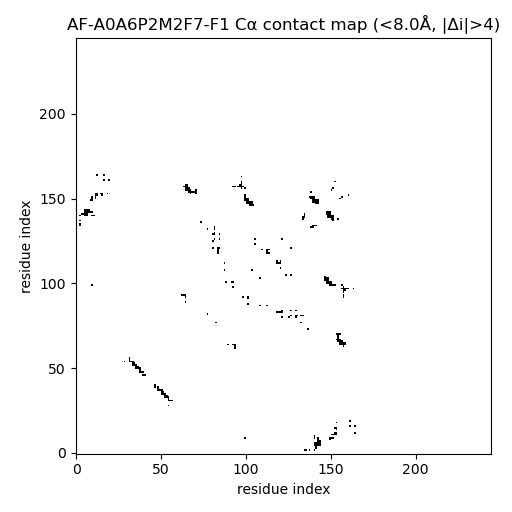12 1.00 66.44 188 GLU A O 1
ATOM 1533 N N . LEU A 1 189 ? 18.672 -40.307 6.369 1.00 62.06 189 LEU A N 1
ATOM 1534 C CA . LEU A 1 189 ? 19.827 -40.431 7.261 1.00 62.06 189 LEU A CA 1
ATOM 1535 C C . LEU A 1 189 ? 19.482 -41.266 8.491 1.00 62.06 189 LEU A C 1
ATOM 1537 O O . LEU A 1 189 ? 20.299 -42.095 8.888 1.00 62.06 189 LEU A O 1
ATOM 1541 N N . GLU A 1 190 ? 18.283 -41.119 9.053 1.00 67.56 190 GLU A N 1
ATOM 1542 C CA . GLU A 1 190 ? 17.842 -41.905 10.206 1.00 67.56 190 GLU A CA 1
ATOM 1543 C C . GLU A 1 190 ? 17.569 -43.371 9.824 1.00 67.56 190 GLU A C 1
ATOM 1545 O O . GLU A 1 190 ? 17.989 -44.288 10.538 1.00 67.56 190 GLU A O 1
ATOM 1550 N N . LYS A 1 191 ? 17.002 -43.626 8.633 1.00 71.69 191 LYS A N 1
ATOM 1551 C CA . LYS A 1 191 ? 16.913 -44.980 8.053 1.00 71.69 191 LYS A CA 1
ATOM 1552 C C . LYS A 1 191 ? 18.291 -45.601 7.835 1.00 71.69 191 LYS A C 1
ATOM 1554 O O . LYS A 1 191 ? 18.534 -46.714 8.296 1.00 71.69 191 LYS A O 1
ATOM 1559 N N . ARG A 1 192 ? 19.226 -44.875 7.209 1.00 66.88 192 ARG A N 1
ATOM 1560 C CA . ARG A 1 192 ? 20.607 -45.345 6.981 1.00 66.88 192 ARG A CA 1
ATOM 1561 C C . ARG A 1 192 ? 21.381 -45.553 8.282 1.00 66.88 192 ARG A C 1
ATOM 1563 O O . ARG A 1 192 ? 22.217 -46.454 8.355 1.00 66.88 192 ARG A O 1
ATOM 1570 N N . PHE A 1 193 ? 21.140 -44.731 9.299 1.00 63.91 193 PHE A N 1
ATOM 1571 C CA . PHE A 1 193 ? 21.761 -44.865 10.614 1.00 63.91 193 PHE A CA 1
ATOM 1572 C C . PHE A 1 193 ? 21.245 -46.115 11.340 1.00 63.91 193 PHE A C 1
ATOM 1574 O O . PHE A 1 193 ? 22.044 -46.905 11.848 1.00 63.91 193 PHE A O 1
ATOM 1581 N N . ASN A 1 194 ? 19.933 -46.358 11.303 1.00 67.38 194 ASN A N 1
ATOM 1582 C CA . ASN A 1 194 ? 19.315 -47.542 11.900 1.00 67.38 194 ASN A CA 1
ATOM 1583 C C . ASN A 1 194 ? 19.675 -48.841 11.156 1.00 67.38 194 ASN A C 1
ATOM 1585 O O . ASN A 1 194 ? 19.983 -49.843 11.801 1.00 67.38 194 ASN A O 1
ATOM 1589 N N . GLU A 1 195 ? 19.751 -48.822 9.822 1.00 65.50 195 GLU A N 1
ATOM 1590 C CA . GLU A 1 195 ? 20.228 -49.961 9.020 1.00 65.50 195 GLU A CA 1
ATOM 1591 C C . GLU A 1 195 ? 21.689 -50.317 9.325 1.00 65.50 195 GLU A C 1
ATOM 1593 O O . GLU A 1 195 ? 22.045 -51.495 9.396 1.00 65.50 195 GLU A O 1
ATOM 1598 N N . ARG A 1 196 ? 22.553 -49.319 9.562 1.00 56.84 196 ARG A N 1
ATOM 1599 C CA . ARG A 1 196 ? 23.936 -49.571 10.001 1.00 56.84 196 ARG A CA 1
ATOM 1600 C C . ARG A 1 196 ? 23.990 -50.149 11.409 1.00 56.84 196 ARG A C 1
ATOM 1602 O O . ARG A 1 196 ? 24.778 -51.059 11.637 1.00 56.84 196 ARG A O 1
ATOM 1609 N N . LYS A 1 197 ? 23.145 -49.683 12.330 1.00 53.47 197 LYS A N 1
ATOM 1610 C CA . LYS A 1 197 ? 23.091 -50.188 13.711 1.00 53.47 197 LYS A CA 1
ATOM 1611 C C . LYS A 1 197 ? 22.659 -51.661 13.780 1.00 53.47 197 LYS A C 1
ATOM 1613 O O . LYS A 1 197 ? 23.164 -52.395 14.620 1.00 53.47 197 LYS A O 1
ATOM 1618 N N . PHE A 1 198 ? 21.807 -52.112 12.855 1.00 46.59 198 PHE A N 1
ATOM 1619 C CA . PHE A 1 198 ? 21.384 -53.515 12.743 1.00 46.59 198 PHE A CA 1
ATOM 1620 C C . PHE A 1 198 ? 22.480 -54.449 12.192 1.00 46.59 198 PHE A C 1
ATOM 1622 O O . PHE A 1 198 ? 22.484 -55.635 12.494 1.00 46.59 198 PHE A O 1
ATOM 1629 N N . ARG A 1 199 ? 23.447 -53.934 11.416 1.00 47.03 199 ARG A N 1
ATOM 1630 C CA . ARG A 1 199 ? 24.572 -54.736 10.886 1.00 47.03 199 ARG A CA 1
ATOM 1631 C C . ARG A 1 199 ? 25.701 -54.977 11.896 1.00 47.03 199 ARG A C 1
ATOM 1633 O O . ARG A 1 199 ? 26.587 -55.770 11.601 1.00 47.03 199 ARG A O 1
ATOM 1640 N N . PHE A 1 200 ? 25.684 -54.298 13.044 1.00 45.25 200 PHE A N 1
ATOM 1641 C CA . PHE A 1 200 ? 26.743 -54.344 14.061 1.00 45.25 200 PHE A CA 1
ATOM 1642 C C . PHE A 1 200 ? 26.264 -54.874 15.428 1.00 45.25 200 PHE A C 1
ATOM 1644 O O . PHE A 1 200 ? 26.923 -54.628 16.434 1.00 45.25 200 PHE A O 1
ATOM 1651 N N . SER A 1 201 ? 25.145 -55.606 15.499 1.00 44.06 201 SER A N 1
ATOM 1652 C CA . SER A 1 201 ? 24.862 -56.423 16.688 1.00 44.06 201 SER A CA 1
ATOM 1653 C C . SER A 1 201 ? 25.885 -57.562 16.762 1.00 44.06 201 SER A C 1
ATOM 1655 O O . SER A 1 201 ? 25.990 -58.347 15.819 1.00 44.06 201 SER A O 1
ATOM 1657 N N . GLU A 1 202 ? 26.657 -57.581 17.848 1.00 53.03 202 GLU A N 1
ATOM 1658 C CA . GLU A 1 202 ? 27.771 -58.492 18.140 1.00 53.03 202 GLU A CA 1
ATOM 1659 C C . GLU A 1 202 ? 27.441 -59.966 17.829 1.00 53.03 202 GLU A C 1
ATOM 1661 O O . GLU A 1 202 ? 26.340 -60.421 18.149 1.00 53.03 202 GLU A O 1
ATOM 1666 N N . PRO A 1 203 ? 28.360 -60.740 17.218 1.00 40.47 203 PRO A N 1
ATOM 1667 C CA . PRO A 1 203 ? 28.162 -62.175 17.083 1.00 40.47 203 PRO A CA 1
ATOM 1668 C C . PRO A 1 203 ? 28.264 -62.840 18.462 1.00 40.47 203 PRO A C 1
ATOM 1670 O O . PRO A 1 203 ? 29.261 -62.676 19.162 1.00 40.47 203 PRO A O 1
ATOM 1673 N N . GLU A 1 204 ? 27.216 -63.581 18.829 1.00 43.78 204 GLU A N 1
ATOM 1674 C CA . GLU A 1 204 ? 27.140 -64.402 20.041 1.00 43.78 204 GLU A CA 1
ATOM 1675 C C . GLU A 1 204 ? 28.367 -65.324 20.174 1.00 43.78 204 GLU A C 1
ATOM 1677 O O . GLU A 1 204 ? 28.712 -66.056 19.240 1.00 43.78 204 GLU A O 1
ATOM 1682 N N . GLU A 1 205 ? 29.004 -65.302 21.350 1.00 43.53 205 GLU A N 1
ATOM 1683 C CA . GLU A 1 205 ? 30.052 -66.243 21.754 1.00 43.53 205 GLU A CA 1
ATOM 1684 C C . GLU A 1 205 ? 29.565 -67.690 21.587 1.00 43.53 205 GLU A C 1
ATOM 1686 O O . GLU A 1 205 ? 28.587 -68.110 22.211 1.00 43.53 205 GLU A O 1
ATOM 1691 N N . LYS A 1 206 ? 30.274 -68.486 20.779 1.00 36.97 206 LYS A N 1
ATOM 1692 C CA . LYS A 1 206 ? 30.167 -69.948 20.812 1.00 36.97 206 LYS A CA 1
ATOM 1693 C C . LYS A 1 206 ? 31.420 -70.530 21.454 1.00 36.97 206 LYS A C 1
ATOM 1695 O O . LYS A 1 206 ? 32.533 -70.191 21.068 1.00 36.97 206 LYS A O 1
ATOM 1700 N N . SER A 1 207 ? 31.183 -71.381 22.447 1.00 37.19 207 SER A N 1
ATOM 1701 C CA . SER A 1 207 ? 32.156 -72.036 23.319 1.00 37.19 207 SER A CA 1
ATOM 1702 C C . SER A 1 207 ? 33.204 -72.862 22.568 1.00 37.19 207 SER A C 1
ATOM 1704 O O . SER A 1 207 ? 32.884 -73.581 21.622 1.00 37.19 207 SER A O 1
ATOM 1706 N N . GLU A 1 208 ? 34.437 -72.776 23.062 1.00 43.75 208 GLU A N 1
ATOM 1707 C CA . GLU A 1 208 ? 35.612 -73.566 22.694 1.00 43.75 208 GLU A CA 1
ATOM 1708 C C . GLU A 1 208 ? 35.368 -75.061 22.951 1.00 43.75 208 GLU A C 1
ATOM 1710 O O . GLU A 1 208 ? 35.436 -75.469 24.099 1.00 43.75 208 GLU A O 1
ATOM 1715 N N . ASP A 1 209 ? 35.042 -75.859 21.926 1.00 46.88 209 ASP A N 1
ATOM 1716 C CA . ASP A 1 209 ? 35.194 -77.334 21.944 1.00 46.88 209 ASP A CA 1
ATOM 1717 C C . ASP A 1 209 ? 34.943 -77.989 20.559 1.00 46.88 209 ASP A C 1
ATOM 1719 O O . ASP A 1 209 ? 34.440 -79.101 20.466 1.00 46.88 209 ASP A O 1
ATOM 1723 N N . GLU A 1 210 ? 35.303 -77.339 19.442 1.00 45.12 210 GLU A N 1
ATOM 1724 C CA . GLU A 1 210 ? 35.296 -77.979 18.103 1.00 45.12 210 GLU A CA 1
ATOM 1725 C C . GLU A 1 210 ? 36.438 -77.469 17.199 1.00 45.12 210 GLU A C 1
ATOM 1727 O O . GLU A 1 210 ? 36.242 -77.141 16.031 1.00 45.12 210 GLU A O 1
ATOM 1732 N N . ILE A 1 211 ? 37.667 -77.400 17.721 1.00 39.34 211 ILE A N 1
ATOM 1733 C CA . ILE A 1 211 ? 38.863 -77.197 16.886 1.00 39.34 211 ILE A CA 1
ATOM 1734 C C . ILE A 1 211 ? 39.756 -78.431 17.024 1.00 39.34 211 ILE A C 1
ATOM 1736 O O . ILE A 1 211 ? 40.620 -78.508 17.895 1.00 39.34 211 ILE A O 1
ATOM 1740 N N . SER A 1 212 ? 39.533 -79.424 16.161 1.00 45.22 212 SER A N 1
ATOM 1741 C CA . SER A 1 212 ? 40.417 -80.582 16.014 1.00 45.22 212 SER A CA 1
ATOM 1742 C C . SER A 1 212 ? 40.585 -80.943 14.533 1.00 45.22 212 SER A C 1
ATOM 1744 O O . SER A 1 212 ? 39.638 -81.312 13.845 1.00 45.22 212 SER A O 1
ATOM 1746 N N . GLU A 1 213 ? 41.822 -80.774 14.057 1.00 51.53 213 GLU A N 1
ATOM 1747 C CA . GLU A 1 213 ? 42.428 -81.409 12.874 1.00 51.53 213 GLU A CA 1
ATOM 1748 C C . GLU A 1 213 ? 41.803 -81.204 11.477 1.00 51.53 213 GLU A C 1
ATOM 1750 O O . GLU A 1 213 ? 41.818 -82.111 10.645 1.00 51.53 213 GLU A O 1
ATOM 1755 N N . MET A 1 214 ? 41.385 -79.984 11.122 1.00 42.84 214 MET A N 1
ATOM 1756 C CA . MET A 1 214 ? 41.219 -79.621 9.694 1.00 42.84 214 MET A CA 1
ATOM 1757 C C . MET A 1 214 ? 41.960 -78.358 9.228 1.00 42.84 214 MET A C 1
ATOM 1759 O O . MET A 1 214 ? 42.101 -78.165 8.018 1.00 42.84 214 MET A O 1
ATOM 1763 N N . ASP A 1 215 ? 42.531 -77.560 10.135 1.00 53.50 215 ASP A N 1
ATOM 1764 C CA . ASP A 1 215 ? 43.062 -76.229 9.789 1.00 53.50 215 ASP A CA 1
ATOM 1765 C C . ASP A 1 215 ? 44.571 -76.141 9.512 1.00 53.50 215 ASP A C 1
ATOM 1767 O O . ASP A 1 215 ? 45.047 -75.108 9.050 1.00 53.50 215 ASP A O 1
ATOM 1771 N N . TYR A 1 216 ? 45.339 -77.227 9.650 1.00 44.75 216 TYR A N 1
ATOM 1772 C CA . TYR A 1 216 ? 46.770 -77.206 9.291 1.00 44.75 216 TYR A CA 1
ATOM 1773 C C . TYR A 1 216 ? 47.090 -77.707 7.876 1.00 44.75 216 TYR A C 1
ATOM 1775 O O . TYR A 1 216 ? 48.234 -77.602 7.439 1.00 44.75 216 TYR A O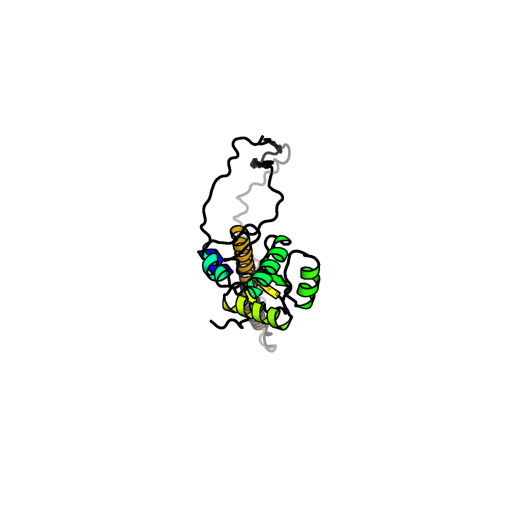 1
ATOM 1783 N N . LYS A 1 217 ? 46.098 -78.205 7.122 1.00 46.38 217 LYS A N 1
ATOM 1784 C CA . LYS A 1 217 ? 46.295 -78.637 5.723 1.00 46.38 217 LYS A CA 1
ATOM 1785 C C . LYS A 1 217 ? 45.741 -77.662 4.681 1.00 46.38 217 LYS A C 1
ATOM 1787 O O . LYS A 1 217 ? 46.270 -77.612 3.581 1.00 46.38 217 LYS A O 1
ATOM 1792 N N . LYS A 1 218 ? 44.754 -76.828 5.030 1.00 51.22 218 LYS A N 1
ATOM 1793 C CA . LYS A 1 218 ? 44.218 -75.793 4.123 1.00 51.22 218 LYS A CA 1
ATOM 1794 C C . LYS A 1 218 ? 45.095 -74.544 4.008 1.00 51.22 218 LYS A C 1
ATOM 1796 O O . LYS A 1 218 ? 45.022 -73.855 3.000 1.00 51.22 218 LYS A O 1
ATOM 1801 N N . MET A 1 219 ? 45.973 -74.289 4.979 1.00 40.72 219 MET A N 1
ATOM 1802 C CA . MET A 1 219 ? 46.821 -73.090 4.974 1.00 40.72 219 MET A CA 1
ATOM 1803 C C . MET A 1 219 ? 48.067 -73.196 4.069 1.00 40.72 219 MET A C 1
ATOM 1805 O O . MET A 1 219 ? 48.701 -72.180 3.809 1.00 40.72 219 MET A O 1
ATOM 1809 N N . ASN A 1 220 ? 48.402 -74.388 3.549 1.00 45.44 220 ASN A N 1
ATOM 1810 C CA . ASN A 1 220 ? 49.534 -74.579 2.624 1.00 45.44 220 ASN A CA 1
ATOM 1811 C C . ASN A 1 220 ? 49.136 -74.838 1.161 1.00 45.44 220 ASN A C 1
ATOM 1813 O O . ASN A 1 220 ? 49.996 -74.715 0.292 1.00 45.44 220 ASN A O 1
ATOM 1817 N N . ASP A 1 221 ? 47.860 -75.106 0.871 1.00 49.22 221 ASP A N 1
ATOM 1818 C CA . ASP A 1 221 ? 47.383 -75.282 -0.510 1.00 49.22 221 ASP A CA 1
ATOM 1819 C C . ASP A 1 221 ? 46.799 -73.981 -1.115 1.00 49.22 221 ASP A C 1
ATOM 1821 O O . ASP A 1 221 ? 46.673 -73.878 -2.331 1.00 49.22 221 ASP A O 1
ATOM 1825 N N . GLU A 1 222 ? 46.529 -72.932 -0.320 1.00 52.09 222 GLU A N 1
ATOM 1826 C CA . GLU A 1 222 ? 46.058 -71.622 -0.829 1.00 52.09 222 GLU A CA 1
ATOM 1827 C C . GLU A 1 222 ? 47.174 -70.618 -1.190 1.00 52.09 222 GLU A C 1
ATOM 1829 O O . GLU A 1 222 ? 46.905 -69.605 -1.839 1.00 52.09 222 GLU A O 1
ATOM 1834 N N . VAL A 1 223 ? 48.439 -70.882 -0.837 1.00 49.12 223 VAL A N 1
ATOM 1835 C CA . VAL A 1 223 ? 49.565 -69.975 -1.162 1.00 49.12 223 VAL A CA 1
ATOM 1836 C C . VAL A 1 223 ? 50.154 -70.244 -2.558 1.00 49.12 223 VAL A C 1
ATOM 1838 O O . VAL A 1 223 ? 50.856 -69.396 -3.106 1.00 49.12 223 VAL A O 1
ATOM 1841 N N . LEU A 1 224 ? 49.832 -71.377 -3.190 1.00 46.28 224 LEU A N 1
ATOM 1842 C CA . LEU A 1 224 ? 50.447 -71.811 -4.454 1.00 46.28 224 LEU A CA 1
ATOM 1843 C C . LEU A 1 224 ? 49.577 -71.647 -5.713 1.00 46.28 224 LEU A C 1
ATOM 1845 O O . LEU A 1 224 ? 50.043 -71.998 -6.791 1.00 46.28 224 LEU A O 1
ATOM 1849 N N . ASP A 1 225 ? 48.387 -71.036 -5.618 1.00 54.34 225 ASP A N 1
ATOM 1850 C CA . ASP A 1 225 ? 47.446 -70.938 -6.754 1.00 54.34 225 ASP A CA 1
ATOM 1851 C C . ASP A 1 225 ? 47.003 -69.502 -7.132 1.00 54.34 225 ASP 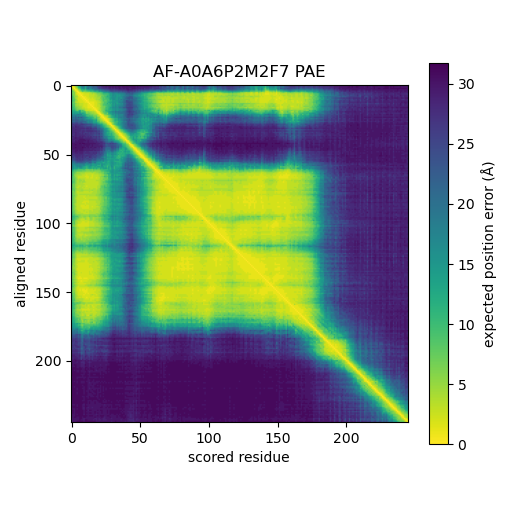A C 1
ATOM 1853 O O . ASP A 1 225 ? 45.959 -69.290 -7.749 1.00 54.34 225 ASP A O 1
ATOM 1857 N N . ARG A 1 226 ? 47.802 -68.466 -6.811 1.00 48.56 226 ARG A N 1
ATOM 1858 C CA . ARG A 1 226 ? 47.528 -67.067 -7.232 1.00 48.56 226 ARG A CA 1
ATOM 1859 C C . ARG A 1 226 ? 48.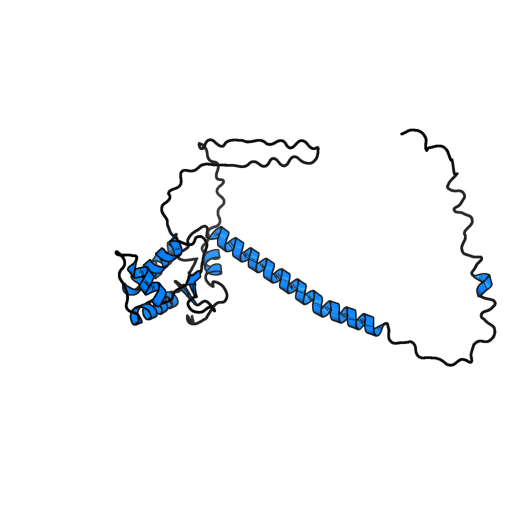690 -66.309 -7.884 1.00 48.56 226 ARG A C 1
ATOM 1861 O O . ARG A 1 226 ? 48.762 -65.088 -7.773 1.00 48.56 226 ARG A O 1
ATOM 1868 N N . VAL A 1 227 ? 49.545 -66.987 -8.649 1.00 46.91 227 VAL A N 1
ATOM 1869 C CA . VAL A 1 227 ? 50.342 -66.302 -9.688 1.00 46.91 227 VAL A CA 1
ATOM 1870 C C . VAL A 1 227 ? 50.299 -67.099 -10.992 1.00 46.91 227 VAL A C 1
ATOM 1872 O O . VAL A 1 227 ? 51.096 -68.016 -11.187 1.00 46.91 227 VAL A O 1
ATOM 1875 N N . PRO A 1 228 ? 49.403 -66.761 -11.935 1.00 45.19 228 PRO A N 1
ATOM 1876 C CA . PRO A 1 228 ? 49.511 -67.260 -13.294 1.00 45.19 228 PRO A CA 1
ATOM 1877 C C . PRO A 1 228 ? 50.764 -66.674 -13.964 1.00 45.19 228 PRO A C 1
ATOM 1879 O O . PRO A 1 228 ? 50.823 -65.498 -14.317 1.00 45.19 228 PRO A O 1
ATOM 1882 N N . LEU A 1 229 ? 51.754 -67.536 -14.193 1.00 47.75 229 LEU A N 1
ATOM 1883 C CA . LEU A 1 229 ? 53.005 -67.332 -14.942 1.00 47.75 229 LEU A CA 1
ATOM 1884 C C . LEU A 1 229 ? 52.811 -67.012 -16.450 1.00 47.75 229 LEU A C 1
ATOM 1886 O O . LEU A 1 229 ? 53.645 -67.371 -17.274 1.00 47.75 229 LEU A O 1
ATOM 1890 N N . LYS A 1 230 ? 51.722 -66.339 -16.851 1.00 51.44 230 LYS A N 1
ATOM 1891 C CA . LYS A 1 230 ? 51.423 -66.002 -18.261 1.00 51.44 230 LYS A CA 1
ATOM 1892 C C . LYS A 1 230 ? 51.165 -64.522 -18.567 1.00 51.44 230 LYS A C 1
ATOM 1894 O O . LYS A 1 230 ? 50.890 -64.197 -19.717 1.00 51.44 230 LYS A O 1
ATOM 1899 N N . GLU A 1 231 ? 51.334 -63.610 -17.610 1.00 50.44 231 GLU A N 1
ATOM 1900 C CA . GLU A 1 231 ? 51.295 -62.157 -17.883 1.00 50.44 231 GLU A CA 1
ATOM 1901 C C . GLU A 1 231 ? 52.668 -61.462 -17.874 1.00 50.44 231 GLU A C 1
ATOM 1903 O O . GLU A 1 231 ? 52.750 -60.259 -18.106 1.00 50.44 231 GLU A O 1
ATOM 1908 N N . LEU A 1 232 ? 53.765 -62.212 -17.723 1.00 45.66 232 LEU A N 1
ATOM 1909 C CA . LEU A 1 232 ? 55.132 -61.666 -17.734 1.00 45.66 232 LEU A CA 1
ATOM 1910 C C . LEU A 1 232 ? 55.864 -61.761 -19.089 1.00 45.66 232 LEU A C 1
ATOM 1912 O O . LEU A 1 232 ? 57.002 -61.320 -19.189 1.00 45.66 232 LEU A O 1
ATOM 1916 N N . GLU A 1 233 ? 55.215 -62.247 -20.153 1.00 50.88 233 GLU A N 1
ATOM 1917 C CA . GLU A 1 233 ? 55.778 -62.252 -21.523 1.00 50.88 233 GLU A CA 1
ATOM 1918 C C . GLU A 1 233 ? 55.198 -61.157 -22.443 1.00 50.88 233 GLU A C 1
ATOM 1920 O O . GLU A 1 233 ? 55.560 -61.074 -23.615 1.00 50.88 233 GLU A O 1
ATOM 1925 N N . LYS A 1 234 ? 54.313 -60.282 -21.940 1.00 51.22 234 LYS A N 1
ATOM 1926 C CA . LYS A 1 234 ? 53.674 -59.223 -22.752 1.00 51.22 234 LYS A CA 1
ATOM 1927 C C . LYS A 1 234 ? 54.314 -57.836 -22.656 1.00 51.22 234 LYS A C 1
ATOM 1929 O O . LYS A 1 234 ? 53.891 -56.937 -23.378 1.00 51.22 234 LYS A O 1
ATOM 1934 N N . TYR A 1 235 ? 55.343 -57.670 -21.829 1.00 46.34 235 TYR A N 1
ATOM 1935 C CA . TYR A 1 235 ? 56.090 -56.419 -21.700 1.00 46.34 235 TYR A CA 1
ATOM 1936 C C . TYR A 1 235 ? 57.595 -56.705 -21.686 1.00 46.34 235 TYR A C 1
ATOM 1938 O O . TYR A 1 235 ? 58.144 -57.005 -20.625 1.00 46.34 235 TYR A O 1
ATOM 1946 N N . PRO A 1 236 ? 58.306 -56.614 -22.823 1.00 43.31 236 PRO A N 1
ATOM 1947 C CA . PRO A 1 236 ? 59.750 -56.484 -22.761 1.00 43.31 236 PRO A CA 1
ATOM 1948 C C . PRO A 1 236 ? 60.076 -55.138 -22.101 1.00 43.31 236 PRO A C 1
ATOM 1950 O O . PRO A 1 236 ? 59.786 -54.074 -22.647 1.00 43.31 236 PRO A O 1
ATOM 1953 N N . PHE A 1 237 ? 60.672 -55.191 -20.910 1.00 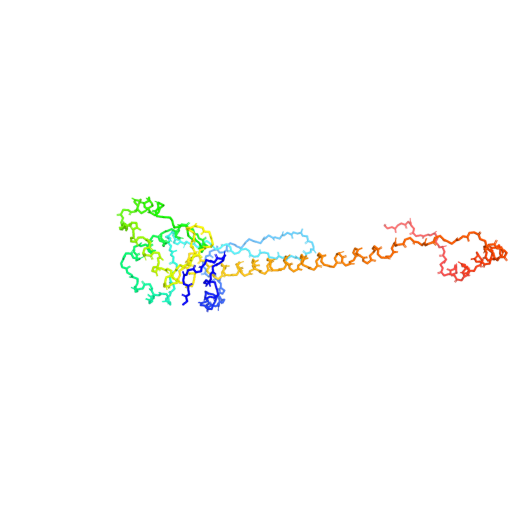40.62 237 PHE A N 1
ATOM 1954 C CA . PHE A 1 237 ? 61.373 -54.061 -20.309 1.00 40.62 237 PHE A CA 1
ATOM 1955 C C . PHE A 1 237 ? 62.473 -53.610 -21.282 1.00 40.62 237 PHE A C 1
ATOM 1957 O O . PHE A 1 237 ? 63.515 -54.257 -21.377 1.00 40.62 237 PHE A O 1
ATOM 1964 N N . ASN A 1 238 ? 62.251 -52.517 -22.016 1.00 42.41 238 ASN A N 1
ATOM 1965 C CA . ASN A 1 238 ? 63.324 -51.806 -22.702 1.00 42.41 238 ASN A CA 1
ATOM 1966 C C . ASN A 1 238 ? 63.586 -50.483 -21.973 1.00 42.41 238 ASN A C 1
ATOM 1968 O O . ASN A 1 238 ? 62.855 -49.506 -22.130 1.00 42.41 238 ASN A O 1
ATOM 1972 N N . ASN A 1 239 ? 64.629 -50.485 -21.144 1.00 49.91 239 ASN A N 1
ATOM 1973 C CA . ASN A 1 239 ? 65.201 -49.303 -20.504 1.00 49.91 239 ASN A CA 1
ATOM 1974 C C . ASN A 1 239 ? 65.953 -48.469 -21.556 1.00 49.91 239 ASN A C 1
ATOM 1976 O O . ASN A 1 239 ? 67.170 -48.598 -21.663 1.00 49.91 239 ASN A O 1
ATOM 1980 N N . SER A 1 240 ? 65.266 -47.637 -22.348 1.00 50.75 240 SER A N 1
ATOM 1981 C CA . SER A 1 240 ? 65.951 -46.626 -23.178 1.00 50.75 240 SER A CA 1
ATOM 1982 C C . SER A 1 240 ? 65.024 -45.560 -23.788 1.00 50.75 240 SER A C 1
ATOM 1984 O O . SER A 1 240 ? 65.069 -45.355 -24.992 1.00 50.75 240 SER A O 1
ATOM 1986 N N . GLN A 1 241 ? 64.167 -44.877 -23.015 1.00 44.69 241 GLN A N 1
ATOM 1987 C CA . GLN A 1 241 ? 63.468 -43.665 -23.508 1.00 44.69 241 GLN A CA 1
ATOM 1988 C C . GLN A 1 241 ? 63.207 -42.614 -22.408 1.00 44.69 241 GLN A C 1
ATOM 1990 O O . GLN A 1 241 ? 62.117 -42.065 -22.310 1.00 44.69 241 GLN A O 1
ATOM 1995 N N . TRP A 1 242 ? 64.219 -42.321 -21.584 1.00 47.47 242 TRP A N 1
ATOM 1996 C CA . TRP A 1 242 ? 64.223 -41.150 -20.687 1.00 47.47 242 TRP A CA 1
ATOM 1997 C C . TRP A 1 242 ? 65.436 -40.244 -20.922 1.00 47.47 242 TRP A C 1
ATOM 1999 O O . TRP A 1 242 ? 66.010 -39.719 -19.974 1.00 47.47 242 TRP A O 1
ATOM 2009 N N . GLU A 1 243 ? 65.818 -40.049 -22.180 1.00 39.94 243 GLU A N 1
ATOM 2010 C CA . GLU A 1 243 ? 66.630 -38.901 -22.581 1.00 39.94 243 GLU A CA 1
ATOM 2011 C C . GLU A 1 243 ? 65.983 -38.300 -23.836 1.00 39.94 243 GLU A C 1
ATOM 2013 O O . GLU A 1 243 ? 65.675 -39.024 -24.782 1.00 39.94 243 GLU A O 1
ATOM 2018 N N . ASP A 1 244 ? 65.745 -36.990 -23.769 1.00 42.38 244 ASP A N 1
ATOM 2019 C CA . ASP A 1 244 ? 65.208 -36.086 -24.793 1.00 42.38 244 ASP A CA 1
ATOM 2020 C C . ASP A 1 244 ? 63.680 -36.044 -24.983 1.00 42.38 244 ASP A C 1
ATOM 2022 O O . ASP A 1 244 ? 63.128 -36.699 -25.868 1.00 42.38 244 ASP A O 1
ATOM 2026 N N . LEU A 1 245 ? 63.020 -35.195 -24.176 1.00 41.22 245 LEU A N 1
ATOM 2027 C CA . LEU A 1 245 ? 62.080 -34.135 -24.605 1.00 41.22 245 LEU A CA 1
ATOM 2028 C C . LEU A 1 245 ? 61.731 -33.193 -23.439 1.00 41.22 245 LEU A C 1
ATOM 2030 O O . LEU A 1 245 ? 61.356 -33.694 -22.355 1.00 41.22 245 LEU A O 1
#

Secondary structure (DSSP, 8-state):
--TT--BSS-THHHHHHHT----------SSS----------SSS--------------------EE-GGGHHHHHTS-HHHHHHHHHHHHHHHHSTT--EEE--HHHHHHHHHT-TTSPPPPHHHHHHHHHHHHHTTSEEEBSSTTEEEE-TTTEESS-HHHHHHHHHHHHHHHHHHHHHHHHHHHHHHHHHHHHHHTTS-PPP--S----SSTTTHHHHSSSSS--TTSSSS--------S--

pLDDT: mean 72.51, std 21.17, range [36.97, 97.38]

Radius of gyration: 37.19 Å; Cα contacts (8 Å, |Δi|>4): 178; chains: 1; bounding box: 82×103×56 Å

Sequence (245 aa):
MDNNNKYKENPSIAQAMVNTKKGAKPIFNQGSGTDFSVYSHNSEEMKSIALDFVSKKVVDRDKFIKIYIHSLPVLSELKNSTKILFQYILMSLSEEVGKDQIYMSYDDYSVNVSQWPLMAKVSRTTYFSCINELLAKGVIYKSYKTNIYFINIAYIFNGDRLTFIEEYTLKKENDSKQVSQKEETDEELEKRFNERKFRFSEPEEKSEDEISEMDYKKMNDEVLDRVPLKELEKYPFNNSQWEDL

Nearest PDB structures (foldseek):
  3o2p-assembly3_E  TM=5.624E-01  e=1.794E+00  Saccharomyces cerevisiae
  8or0-assembly1_A  TM=5.630E-01  e=1.683E+00  Homo sapiens
  7jgr-assembly1_D  TM=7.260E-01  e=6.896E+00  Drosophila melanogaster
  3dqv-assembly3_C-2  TM=6.356E-01  e=4.694E+00  Homo sapiens
  8cdj-assembly1_C  TM=5.754E-01  e=3.873E+00  Homo sapiens

Mean predicted aligned error: 18.01 Å